Protein AF-A0A5J9U3X8-F1 (afdb_monomer)

Secondary structure (DSSP, 8-state):
-PPPEEEEE--SSHHHHHHHHHHHHHHHHHHHHHHHHHHTTT---EEEEEEEEEEEETTEEEEEEEEE-GGG--TTS-EEEEEEEPPPSS-EEEEEEEPP--GGGGGTS--TTPPPEEEEEETTT--EEEEEETTEEEE-TT---BTTB-HHHHHHHEEE-SS-SSSSTTTT---GGG-EESHHHHHHHHHHHHTGGGS-HHHHHHHHHHHIIIIIIHHH-HHHHHHHHHHHHHT--EE--SSSS--GGG---TTS-TT-S-TTS--HHHHHHHHHTT-----HHHHHHHHHHHHHHHHHHHTTTS--

Organism: NCBI:txid38414

Sequence (308 aa):
MEVPHILFQLSLKERNMARNYRRMGANVFHVVRFQSATENNGVPLVLNKVAVQLTEVADDPRYEMFMVPKAQIDYNTKHYRFVIPILPRAGFFVVLRRPPSSSRWGSRWGNRGRPDVKLLYNLSNLYTEGFFHRGRLCLYNDVDLTGILSAEEEAQWVTRLPFSSTYGHKGMEVQFSSLLLGPEGFLDTYSVLSQYTRYTMAQVKVALARMAVSGSEAFRFPVLFSRIEKLCLKWEAEAVDPAEAVDPAEAVDPAADPASFSPYFTDWMDNCKILLKGEHKVSKEVYQKLLQHVALLKRGEREDDDVA

pLDDT: mean 72.57, std 22.91, range [33.25, 98.31]

Mean predicted aligned error: 12.06 Å

Nearest PDB structures (foldseek):
  5z3j-assembly1_A  TM=6.906E-01  e=1.761E-07  Abrus precatorius
  1abr-assembly1_A  TM=6.921E-01  e=7.722E-07  Abrus precatorius
  1nli-assembly1_A  TM=6.869E-01  e=2.408E-06  Trichosanthes kirilowii
  3n1d-assembly1_A  TM=7.086E-01  e=7.507E-06  Momordica balsamina
  3my6-assembly1_A  TM=6.924E-01  e=1.974E-05  Momordica balsamina

Radius of gyration: 20.23 Å; Cα contacts (8 Å, |Δi|>4): 481; chains: 1; bounding box: 54×46×54 Å

Foldseek 3Di:
DDAAEAEQEAAPALVVNLVSLVRSLVVLVVVQQCLCCVVVVNGFAWLPWQWFFWPCDPPDLWTFTARADPVRDDPVTDTDTDTHTQFHQWGKHKYWYHYHPDPVCPPPQHHPPFGTWIWIAIRNQRATQAIDEPQATEGEQPDDCVPPDDPVCCVVHYDYDQAHSALPDRHLVDQQQPQKAENVLSSQLRSCRSCVVVDDSNSPSSSSVNCCQQGRLCSLPVLSSVVSSVCSNVVHIGGQDQPLDDDVVPCPDPPPPSSDSYPLSPCSPVVVVCSVVVPSDDDPVNSSSVRSSVSVVVVVVVVVVVPD

Structure (mmCIF, N/CA/C/O backbone):
data_AF-A0A5J9U3X8-F1
#
_entry.id   AF-A0A5J9U3X8-F1
#
loop_
_atom_site.group_PDB
_atom_site.id
_atom_site.type_symbol
_atom_site.label_atom_id
_atom_site.label_alt_id
_atom_site.label_comp_id
_atom_site.label_asym_id
_atom_site.label_entity_id
_atom_site.label_seq_id
_atom_site.pdbx_PDB_ins_code
_atom_site.Cartn_x
_atom_site.Cartn_y
_atom_site.Cartn_z
_atom_site.occupancy
_atom_site.B_iso_or_equiv
_atom_site.auth_seq_id
_atom_site.auth_comp_id
_atom_site.auth_asym_id
_atom_site.auth_atom_id
_atom_site.pdbx_PDB_model_num
ATOM 1 N N . MET A 1 1 ? -21.975 2.247 3.645 1.00 60.16 1 MET A N 1
ATOM 2 C CA . MET A 1 1 ? -21.035 3.389 3.659 1.00 60.16 1 MET A CA 1
ATOM 3 C C . MET A 1 1 ? -20.110 3.215 2.464 1.00 60.16 1 MET A C 1
ATOM 5 O O . MET A 1 1 ? -19.717 2.085 2.209 1.00 60.16 1 MET A O 1
ATOM 9 N N . GLU A 1 2 ? -19.854 4.262 1.682 1.00 85.69 2 GLU A N 1
ATOM 10 C CA . GLU A 1 2 ? -18.979 4.171 0.504 1.00 85.69 2 GLU A CA 1
ATOM 11 C C . GLU A 1 2 ? -17.513 4.026 0.946 1.00 85.69 2 GLU A C 1
ATOM 13 O O . GLU A 1 2 ? -17.072 4.735 1.850 1.00 85.69 2 GLU A O 1
ATOM 18 N N . VAL A 1 3 ? -16.768 3.090 0.347 1.00 92.31 3 VAL A N 1
ATOM 19 C CA . VAL A 1 3 ? -15.348 2.870 0.666 1.00 92.31 3 VAL A CA 1
ATOM 20 C C . VAL A 1 3 ? -14.516 3.994 0.030 1.00 92.31 3 VAL A C 1
ATOM 22 O O . VAL A 1 3 ? -14.555 4.141 -1.192 1.00 92.31 3 VAL A O 1
ATOM 25 N N . PRO A 1 4 ? -13.737 4.780 0.798 1.00 96.62 4 PRO A N 1
ATOM 26 C CA . PRO A 1 4 ? -12.964 5.890 0.247 1.00 96.62 4 PRO A CA 1
ATOM 27 C C . PRO A 1 4 ? -11.939 5.436 -0.795 1.00 96.62 4 PRO A C 1
ATOM 29 O O . PRO A 1 4 ? -11.196 4.476 -0.580 1.00 96.62 4 PRO A O 1
ATOM 32 N N . HIS A 1 5 ? -11.852 6.165 -1.908 1.00 97.31 5 HIS A N 1
ATOM 33 C CA . HIS A 1 5 ? -10.895 5.909 -2.984 1.00 97.31 5 HIS A CA 1
ATOM 34 C C . HIS A 1 5 ? -9.827 7.008 -3.053 1.00 97.31 5 HIS A C 1
ATOM 36 O O . HIS A 1 5 ? -10.135 8.193 -3.167 1.00 97.31 5 HIS A O 1
ATOM 42 N N . ILE A 1 6 ? -8.555 6.613 -3.043 1.00 98.25 6 ILE A N 1
ATOM 43 C CA . ILE A 1 6 ? -7.397 7.508 -3.015 1.00 98.25 6 ILE A CA 1
ATOM 44 C C . ILE A 1 6 ? -6.574 7.304 -4.280 1.00 98.25 6 ILE A C 1
ATOM 46 O O . ILE A 1 6 ? -6.059 6.220 -4.534 1.00 98.25 6 ILE A O 1
ATOM 50 N N . LEU A 1 7 ? -6.416 8.354 -5.084 1.00 97.50 7 LEU A N 1
ATOM 51 C CA . LEU A 1 7 ? -5.646 8.273 -6.321 1.00 97.50 7 LEU A CA 1
ATOM 52 C C . LEU A 1 7 ? -4.136 8.331 -6.057 1.00 97.50 7 LEU A C 1
ATOM 54 O O . LEU A 1 7 ? -3.634 9.305 -5.494 1.00 97.50 7 LEU A O 1
ATOM 58 N N . PHE A 1 8 ? -3.411 7.356 -6.600 1.00 97.62 8 PHE A N 1
ATOM 59 C CA . PHE A 1 8 ? -1.977 7.428 -6.834 1.00 97.62 8 PHE A CA 1
ATOM 60 C C . PHE A 1 8 ? -1.685 7.372 -8.339 1.00 97.62 8 PHE A C 1
ATOM 62 O O . PHE A 1 8 ? -1.635 6.312 -8.966 1.00 97.62 8 PHE A O 1
ATOM 69 N N . GLN A 1 9 ? -1.513 8.552 -8.937 1.00 95.94 9 GLN A N 1
ATOM 70 C CA . GLN A 1 9 ? -1.177 8.691 -10.350 1.00 95.94 9 GLN A CA 1
ATOM 71 C C . GLN A 1 9 ? 0.320 8.443 -10.565 1.00 95.94 9 GLN A C 1
ATOM 73 O O . GLN A 1 9 ? 1.151 9.265 -10.177 1.00 95.94 9 GLN A O 1
ATOM 78 N N . LEU A 1 10 ? 0.673 7.357 -11.247 1.00 94.81 10 LEU A N 1
ATOM 79 C CA . LEU A 1 10 ? 2.056 7.103 -11.641 1.00 94.81 10 LEU A CA 1
ATOM 80 C C . LEU A 1 10 ? 2.491 8.101 -12.721 1.00 94.81 10 LEU A C 1
ATOM 82 O O . LEU A 1 10 ? 1.686 8.560 -13.538 1.00 94.81 10 LEU A O 1
ATOM 86 N N . SER A 1 11 ? 3.771 8.462 -12.726 1.00 92.75 11 SER A N 1
ATOM 87 C CA . SER A 1 11 ? 4.332 9.465 -13.632 1.00 92.75 11 SER A CA 1
ATOM 88 C C . SER A 1 11 ? 5.739 9.075 -14.052 1.00 92.75 11 SER A C 1
ATOM 90 O O . SER A 1 11 ? 6.510 8.656 -13.209 1.00 92.75 11 SER A O 1
ATOM 92 N N . LEU A 1 12 ? 6.085 9.298 -15.324 1.00 91.25 12 LEU A N 1
ATOM 93 C CA . LEU A 1 12 ? 7.459 9.176 -15.842 1.00 91.25 12 LEU A CA 1
ATOM 94 C C . LEU A 1 12 ? 8.306 10.445 -15.633 1.00 91.25 12 LEU A C 1
ATOM 96 O O . LEU A 1 12 ? 9.415 10.546 -16.135 1.00 91.25 12 LEU A O 1
ATOM 100 N N . LYS A 1 13 ? 7.736 11.459 -14.977 1.00 92.25 13 LYS A N 1
ATOM 101 C CA . LYS A 1 13 ? 8.429 12.683 -14.563 1.00 92.25 13 LYS A CA 1
ATOM 102 C C . LYS A 1 13 ? 8.613 12.650 -13.050 1.00 92.25 13 LYS A C 1
ATOM 104 O O . LYS A 1 13 ? 7.609 12.535 -12.341 1.00 92.25 13 LYS A O 1
ATOM 109 N N . GLU A 1 14 ? 9.843 12.836 -12.598 1.00 91.88 14 GLU A N 1
ATOM 110 C CA . GLU A 1 14 ? 10.322 12.703 -11.210 1.00 91.88 14 GLU A CA 1
ATOM 111 C C . GLU A 1 14 ? 9.520 13.571 -10.237 1.00 91.88 14 GLU A C 1
ATOM 113 O O . GLU A 1 14 ? 8.760 13.064 -9.410 1.00 91.88 14 GLU A O 1
ATOM 118 N N . ARG A 1 15 ? 9.522 14.896 -10.453 1.00 92.31 15 ARG A N 1
ATOM 119 C CA . ARG A 1 15 ? 8.748 15.855 -9.639 1.00 92.31 15 ARG A CA 1
ATOM 120 C C . ARG A 1 15 ? 7.263 15.506 -9.543 1.00 92.31 15 ARG A C 1
ATOM 122 O O . ARG A 1 15 ? 6.630 15.733 -8.514 1.00 92.31 15 ARG A O 1
ATOM 129 N N . ASN A 1 16 ? 6.684 14.958 -10.612 1.00 95.50 16 ASN A N 1
ATOM 130 C CA . ASN A 1 16 ? 5.285 14.543 -10.606 1.00 95.50 16 ASN A CA 1
ATOM 131 C C . ASN A 1 16 ? 5.085 13.233 -9.834 1.00 95.50 16 ASN A C 1
ATOM 133 O O . ASN A 1 16 ? 4.084 13.130 -9.134 1.00 95.50 16 ASN A O 1
ATOM 137 N N . MET A 1 17 ? 5.998 12.261 -9.944 1.00 95.69 17 MET A N 1
ATOM 138 C CA . MET A 1 17 ? 5.927 11.005 -9.192 1.00 95.69 17 MET A CA 1
ATOM 139 C C . MET A 1 17 ? 5.976 11.281 -7.691 1.00 95.69 17 MET A C 1
ATOM 141 O O . MET A 1 17 ? 5.048 10.907 -6.976 1.00 95.69 17 MET A O 1
ATOM 145 N N . ALA A 1 18 ? 6.979 12.037 -7.239 1.00 94.25 18 ALA A N 1
ATOM 146 C CA . ALA A 1 18 ? 7.117 12.420 -5.839 1.00 94.25 18 ALA A CA 1
ATOM 147 C C . ALA A 1 18 ? 5.902 13.202 -5.327 1.00 94.25 18 ALA A C 1
ATOM 149 O O . ALA A 1 18 ? 5.322 12.867 -4.296 1.00 94.25 18 ALA A O 1
ATOM 150 N N . ARG A 1 19 ? 5.436 14.205 -6.087 1.00 96.56 19 ARG A N 1
ATOM 151 C CA . ARG A 1 19 ? 4.232 14.971 -5.729 1.00 96.56 19 ARG A CA 1
ATOM 152 C C . ARG A 1 19 ? 2.995 14.079 -5.615 1.00 96.56 19 ARG A C 1
ATOM 154 O O . ARG A 1 19 ? 2.177 14.294 -4.723 1.00 96.56 19 ARG A O 1
ATOM 161 N N . ASN A 1 20 ? 2.823 13.121 -6.521 1.00 97.31 20 ASN A N 1
ATOM 162 C CA . ASN A 1 20 ? 1.674 12.220 -6.511 1.00 97.31 20 ASN A CA 1
ATOM 163 C C . ASN A 1 20 ? 1.753 11.222 -5.347 1.00 97.31 20 ASN A C 1
ATOM 165 O O . ASN A 1 20 ? 0.727 10.964 -4.722 1.00 97.31 20 ASN A O 1
ATOM 169 N N . TYR A 1 21 ? 2.949 10.733 -5.011 1.00 97.25 21 TYR A N 1
ATOM 170 C CA . TYR A 1 21 ? 3.181 9.886 -3.841 1.00 97.25 21 TYR A CA 1
ATOM 171 C C . TYR A 1 21 ? 2.886 10.642 -2.535 1.00 97.25 21 TYR A C 1
ATOM 173 O O . TYR A 1 21 ? 2.073 10.191 -1.730 1.00 97.25 21 TYR A O 1
ATOM 181 N N . ARG A 1 22 ? 3.410 11.868 -2.387 1.00 95.69 22 ARG A N 1
ATOM 182 C CA . ARG A 1 22 ? 3.115 12.757 -1.250 1.00 95.69 22 ARG A CA 1
ATOM 183 C C . ARG A 1 22 ? 1.616 13.028 -1.094 1.00 95.69 22 ARG A C 1
ATOM 185 O O . ARG A 1 22 ? 1.076 12.956 0.007 1.00 95.69 22 ARG A O 1
ATOM 192 N N . ARG A 1 23 ? 0.921 13.316 -2.204 1.00 97.12 23 ARG A N 1
ATOM 193 C CA . ARG A 1 23 ? -0.540 13.528 -2.222 1.00 97.12 23 ARG A CA 1
ATOM 194 C C . ARG A 1 23 ? -1.314 12.279 -1.810 1.00 97.12 23 ARG A C 1
ATOM 196 O O . ARG A 1 23 ? -2.275 12.407 -1.059 1.00 97.12 23 ARG A O 1
ATOM 203 N N . MET A 1 24 ? -0.900 11.096 -2.270 1.00 97.56 24 MET A N 1
ATOM 204 C CA . MET A 1 24 ? -1.495 9.829 -1.842 1.00 97.56 24 MET A CA 1
ATOM 205 C C . MET A 1 24 ? -1.391 9.682 -0.319 1.00 97.56 24 MET A C 1
ATOM 207 O O . MET A 1 24 ? -2.416 9.488 0.326 1.00 97.56 24 MET A O 1
ATOM 211 N N . GLY A 1 25 ? -0.198 9.852 0.263 1.00 94.81 25 GLY A N 1
ATOM 212 C CA . GLY A 1 25 ? -0.013 9.777 1.718 1.00 94.81 25 GLY A CA 1
ATOM 213 C C . GLY A 1 25 ? -0.869 10.788 2.483 1.00 94.81 25 GLY A C 1
ATOM 214 O O . GLY A 1 25 ? -1.583 10.418 3.411 1.00 94.81 25 GLY A O 1
ATOM 215 N N . ALA A 1 26 ? -0.886 12.054 2.051 1.00 92.75 26 ALA A N 1
ATOM 216 C CA . ALA A 1 26 ? -1.719 13.088 2.669 1.00 92.75 26 ALA A CA 1
ATOM 217 C C . ALA A 1 26 ? -3.218 12.730 2.657 1.00 92.75 26 ALA A C 1
ATOM 219 O O . ALA A 1 26 ? -3.909 12.925 3.657 1.00 92.75 26 ALA A O 1
ATOM 220 N N . ASN A 1 27 ? -3.708 12.165 1.551 1.00 96.12 27 ASN A N 1
ATOM 221 C CA . ASN A 1 27 ? -5.094 11.720 1.427 1.00 96.12 27 ASN A CA 1
ATOM 222 C C . ASN A 1 27 ? -5.392 10.497 2.305 1.00 96.12 27 ASN A C 1
ATOM 224 O O . ASN A 1 27 ? -6.464 10.443 2.901 1.00 96.12 27 ASN A O 1
ATOM 228 N N . VAL A 1 28 ? -4.452 9.553 2.446 1.00 94.94 28 VAL A N 1
ATOM 229 C CA . VAL A 1 28 ? -4.586 8.427 3.391 1.00 94.94 28 VAL A CA 1
ATOM 230 C C . VAL A 1 28 ? -4.739 8.958 4.810 1.00 94.94 28 VAL A C 1
ATOM 232 O O . VAL A 1 28 ? -5.710 8.628 5.486 1.00 94.94 28 VAL A O 1
ATOM 235 N N . PHE A 1 29 ? -3.856 9.860 5.242 1.00 91.12 29 PHE A N 1
ATOM 236 C CA . PHE A 1 29 ? -3.958 10.461 6.572 1.00 91.12 29 PHE A CA 1
ATOM 237 C C . PHE A 1 29 ? -5.247 11.264 6.766 1.00 91.12 29 PHE A C 1
ATOM 239 O O . PHE A 1 29 ? -5.788 11.284 7.871 1.00 91.12 29 PHE A O 1
ATOM 246 N N . HIS A 1 30 ? -5.760 11.910 5.716 1.00 92.06 30 HIS A N 1
ATOM 247 C CA . HIS A 1 30 ? -7.051 12.590 5.769 1.00 92.06 30 HIS A CA 1
ATOM 248 C C . HIS A 1 30 ? -8.201 11.603 6.005 1.00 92.06 30 HIS A C 1
ATOM 250 O O . HIS A 1 30 ? -8.999 11.827 6.911 1.00 92.06 30 HIS A O 1
ATOM 256 N N . VAL A 1 31 ? -8.245 10.492 5.260 1.00 94.06 31 VAL A N 1
ATOM 257 C CA . VAL A 1 31 ? -9.257 9.435 5.433 1.00 94.06 31 VAL A CA 1
ATOM 258 C C . VAL A 1 31 ? -9.184 8.828 6.834 1.00 94.06 31 VAL A C 1
ATOM 260 O O . VAL A 1 31 ? -10.205 8.741 7.511 1.00 94.06 31 VAL A O 1
ATOM 263 N N . VAL A 1 32 ? -7.983 8.480 7.307 1.00 91.31 32 VAL A N 1
ATOM 264 C CA . VAL A 1 32 ? -7.773 7.925 8.654 1.00 91.31 32 VAL A CA 1
ATOM 265 C C . VAL A 1 32 ? -8.262 8.899 9.728 1.00 91.31 32 VAL A C 1
ATOM 267 O O . VAL A 1 32 ? -8.996 8.504 10.629 1.00 91.31 32 VAL A O 1
ATOM 270 N N . ARG A 1 33 ? -7.909 10.189 9.624 1.00 88.12 33 ARG A N 1
ATOM 271 C CA . ARG A 1 33 ? -8.364 11.219 10.573 1.00 88.12 33 ARG A CA 1
ATOM 272 C C . ARG A 1 33 ? -9.870 11.417 10.539 1.00 88.12 33 ARG A C 1
ATOM 274 O O . ARG A 1 33 ? -10.469 11.554 11.599 1.00 88.12 33 ARG A O 1
ATOM 281 N N . PHE A 1 34 ? -10.465 11.454 9.350 1.00 90.25 34 PHE A N 1
ATOM 282 C CA . PHE A 1 34 ? -11.905 11.620 9.197 1.00 90.25 34 PHE A CA 1
ATOM 283 C C . PHE A 1 34 ? -12.655 10.451 9.836 1.00 90.25 34 PHE A C 1
ATOM 285 O O . PHE A 1 34 ? -13.499 10.677 10.696 1.00 90.25 34 PHE A O 1
ATOM 292 N N . GLN A 1 35 ? -12.279 9.214 9.502 1.00 90.25 35 GLN A N 1
ATOM 293 C CA . GLN A 1 35 ? -12.923 8.028 10.060 1.00 90.25 35 GLN A CA 1
ATOM 294 C C . GLN A 1 35 ? -12.717 7.932 11.579 1.00 90.25 35 GLN A C 1
ATOM 296 O O . GLN A 1 35 ? -13.656 7.644 12.317 1.00 90.25 35 GLN A O 1
ATOM 301 N N . SER A 1 36 ? -11.513 8.251 12.060 1.00 83.62 36 SER A N 1
ATOM 302 C CA . SER A 1 36 ? -11.224 8.331 13.493 1.00 83.62 36 SER A CA 1
ATOM 303 C C . SER A 1 36 ? -12.104 9.381 14.179 1.00 83.62 36 SER A C 1
ATOM 305 O O . SER A 1 36 ? -12.666 9.114 15.236 1.00 83.62 36 SER A O 1
ATOM 307 N N . ALA A 1 37 ? -12.312 10.553 13.569 1.00 81.38 37 ALA A N 1
ATOM 308 C CA . ALA A 1 37 ? -13.219 11.566 14.104 1.00 81.38 37 ALA A CA 1
ATOM 309 C C . ALA A 1 37 ? -14.676 11.083 14.140 1.00 81.38 37 ALA A C 1
ATOM 311 O O . ALA A 1 37 ? -15.370 11.330 15.124 1.00 81.38 37 ALA A O 1
ATOM 312 N N . THR A 1 38 ? -15.137 10.371 13.108 1.00 86.25 38 THR A N 1
ATOM 313 C CA . THR A 1 38 ? -16.482 9.778 13.073 1.00 86.25 38 THR A CA 1
ATOM 314 C C . THR A 1 38 ? -16.706 8.807 14.231 1.00 86.25 38 THR A C 1
ATOM 316 O O . THR A 1 38 ? -17.756 8.854 14.864 1.00 86.25 38 THR A O 1
ATOM 319 N N . GLU A 1 39 ? -15.715 7.977 14.561 1.00 83.44 39 GLU A N 1
ATOM 320 C CA . GLU A 1 39 ? -15.789 7.048 15.699 1.00 83.44 39 GLU A CA 1
ATOM 321 C C . GLU A 1 39 ? -15.710 7.749 17.066 1.00 83.44 39 GLU A C 1
ATOM 323 O O . GLU A 1 39 ? -16.108 7.174 18.077 1.00 83.44 39 GLU A O 1
ATOM 328 N N . ASN A 1 40 ? -15.219 8.991 17.109 1.00 77.94 40 ASN A N 1
ATOM 329 C CA . ASN A 1 40 ? -14.903 9.721 18.336 1.00 77.94 40 ASN A CA 1
ATOM 330 C C . ASN A 1 40 ? -15.650 11.064 18.433 1.00 77.94 40 ASN A C 1
ATOM 332 O O . ASN A 1 40 ? -15.073 12.093 18.788 1.00 77.94 40 ASN A O 1
ATOM 336 N N . ASN A 1 41 ? -16.953 11.060 18.126 1.00 82.19 41 ASN A N 1
ATOM 337 C CA . ASN A 1 41 ? -17.862 12.207 18.292 1.00 82.19 41 ASN A CA 1
ATOM 338 C C . ASN A 1 41 ? -17.375 13.504 17.611 1.00 82.19 41 ASN A C 1
ATOM 340 O O . ASN A 1 41 ? -17.523 14.602 18.145 1.00 82.19 41 ASN A O 1
ATOM 344 N N . GLY A 1 42 ? -16.773 13.378 16.429 1.00 75.19 42 GLY A N 1
ATOM 345 C CA . GLY A 1 42 ? -16.272 14.500 15.636 1.00 75.19 42 GLY A CA 1
ATOM 346 C C . GLY A 1 42 ? -14.861 14.966 16.002 1.00 75.19 42 GLY A C 1
ATOM 347 O O . GLY A 1 42 ? -14.359 15.898 15.375 1.00 75.19 42 GLY A O 1
ATOM 348 N N . VAL A 1 43 ? -14.190 14.323 16.964 1.00 71.50 43 VAL A N 1
ATOM 349 C CA . VAL A 1 43 ? -12.820 14.669 17.362 1.00 71.50 43 VAL A CA 1
ATOM 350 C C . VAL A 1 43 ? -11.849 13.611 16.838 1.00 71.50 43 VAL A C 1
ATOM 352 O O . VAL A 1 43 ? -11.875 12.481 17.318 1.00 71.50 43 VAL A O 1
ATOM 355 N N . PRO A 1 44 ? -10.963 13.932 15.876 1.00 68.50 44 PRO A N 1
ATOM 356 C CA . PRO A 1 44 ? -9.961 12.976 15.430 1.00 68.50 44 PRO A CA 1
ATOM 357 C C . PRO A 1 44 ? -9.010 12.670 16.582 1.00 68.50 44 PRO A C 1
ATOM 359 O O . PRO A 1 44 ? -8.362 13.573 17.123 1.00 68.50 44 PRO A O 1
ATOM 362 N N . LEU A 1 45 ? -8.889 11.392 16.931 1.00 64.94 45 LEU A N 1
ATOM 363 C CA . LEU A 1 45 ? -7.888 10.979 17.892 1.00 64.94 45 LEU A CA 1
ATOM 364 C C . LEU A 1 45 ? -6.513 11.034 17.231 1.00 64.94 45 LEU A C 1
ATOM 366 O O . LEU A 1 45 ? -6.235 10.388 16.219 1.00 64.94 45 LEU A O 1
ATOM 370 N N . VAL A 1 46 ? -5.634 11.831 17.820 1.00 63.03 46 VAL A N 1
ATOM 371 C CA . VAL A 1 46 ? -4.236 11.941 17.422 1.00 63.03 46 VAL A CA 1
ATOM 372 C C . VAL A 1 46 ? -3.373 11.727 18.650 1.00 63.03 46 VAL A C 1
ATOM 374 O O . VAL A 1 46 ? -3.664 12.256 19.724 1.00 63.03 46 VAL A O 1
ATOM 377 N N . LEU A 1 47 ? -2.281 10.988 18.491 1.00 56.28 47 LEU A N 1
ATOM 378 C CA . LEU A 1 47 ? -1.215 11.010 19.480 1.00 56.28 47 LEU A CA 1
ATOM 379 C C . LEU A 1 47 ? -0.549 12.387 19.372 1.00 56.28 47 LEU A C 1
ATOM 381 O O . LEU A 1 47 ? 0.051 12.746 18.353 1.00 56.28 47 LEU A O 1
ATOM 385 N N . ASN A 1 48 ? -0.777 13.221 20.388 1.00 40.72 48 ASN A N 1
ATOM 386 C CA . ASN A 1 48 ? -0.371 14.620 20.373 1.00 40.72 48 ASN A CA 1
ATOM 387 C C . ASN A 1 48 ? 1.158 14.747 20.372 1.00 40.72 48 ASN A C 1
ATOM 389 O O . ASN A 1 48 ? 1.812 14.387 21.343 1.00 40.72 48 ASN A O 1
ATOM 393 N N . LYS A 1 49 ? 1.683 15.349 19.296 1.00 44.91 49 LYS A N 1
ATOM 394 C CA . LYS A 1 49 ? 3.000 16.001 19.176 1.00 44.91 49 LYS A CA 1
ATOM 395 C C . LYS A 1 49 ? 4.141 15.261 19.873 1.00 44.91 49 LYS A C 1
ATOM 397 O O . LYS A 1 49 ? 4.671 15.737 20.874 1.00 44.91 49 LYS A O 1
ATOM 402 N N . VAL A 1 50 ? 4.597 14.183 19.249 1.00 44.09 50 VAL A N 1
ATOM 403 C CA . VAL A 1 50 ? 5.991 13.786 19.419 1.00 44.09 50 VAL A CA 1
ATOM 404 C C . VAL A 1 50 ? 6.816 14.782 18.604 1.00 44.09 50 VAL A C 1
ATOM 406 O O . VAL A 1 50 ? 6.766 14.783 17.371 1.00 44.09 50 VAL A O 1
ATOM 409 N N . ALA A 1 51 ? 7.481 15.718 19.282 1.00 40.75 51 ALA A N 1
ATOM 410 C CA . ALA A 1 51 ? 8.570 16.447 18.655 1.00 40.75 51 ALA A CA 1
ATOM 411 C C . ALA A 1 51 ? 9.778 15.527 18.687 1.00 40.75 51 ALA A C 1
ATOM 413 O O . ALA A 1 51 ? 10.200 15.095 19.754 1.00 40.75 51 ALA A O 1
ATOM 414 N N . VAL A 1 52 ? 10.267 15.192 17.506 1.00 46.22 52 VAL A N 1
ATOM 415 C CA . VAL A 1 52 ? 11.514 14.477 17.333 1.00 46.22 52 VAL A CA 1
ATOM 416 C C . VAL A 1 52 ? 12.616 15.529 17.250 1.00 46.22 52 VAL A C 1
ATOM 418 O O . VAL A 1 52 ? 12.724 16.224 16.233 1.00 46.22 52 VAL A O 1
ATOM 421 N N . GLN A 1 53 ? 13.389 15.675 18.327 1.00 40.25 53 GLN A N 1
ATOM 422 C CA . GLN A 1 53 ? 14.626 16.457 18.308 1.00 40.25 53 GLN A CA 1
ATOM 423 C C . GLN A 1 53 ? 15.740 15.580 17.764 1.00 40.25 53 GLN A C 1
ATOM 425 O O . GLN A 1 53 ? 15.907 14.469 18.253 1.00 40.25 53 GLN A O 1
ATOM 430 N N . LEU A 1 54 ? 16.482 16.085 16.777 1.00 45.53 54 LEU A N 1
ATOM 431 C CA . LEU A 1 54 ? 17.678 15.430 16.255 1.00 45.53 54 LEU A CA 1
ATOM 432 C C . LEU A 1 54 ? 18.919 16.161 16.743 1.00 45.53 54 LEU A C 1
ATOM 434 O O . LEU A 1 54 ? 19.248 17.221 16.206 1.00 45.53 54 LEU A O 1
ATOM 438 N N . THR A 1 55 ? 19.608 15.595 17.724 1.00 42.06 55 THR A N 1
ATOM 439 C CA . THR A 1 55 ? 20.865 16.152 18.237 1.00 42.06 55 THR A CA 1
ATOM 440 C C . THR A 1 55 ? 22.033 15.483 17.521 1.00 42.06 55 THR A C 1
ATOM 442 O O . THR A 1 55 ? 22.096 14.259 17.480 1.00 42.06 55 THR A O 1
ATOM 445 N N . GLU A 1 56 ? 22.916 16.270 16.904 1.00 38.56 56 GLU A N 1
ATOM 446 C CA . GLU A 1 56 ? 24.190 15.765 16.372 1.00 38.56 56 GLU A CA 1
ATOM 447 C C . GLU A 1 56 ? 25.101 15.448 17.557 1.00 38.56 56 GLU A C 1
ATOM 449 O O . GLU A 1 56 ? 25.300 16.310 18.416 1.00 38.56 56 GLU A O 1
ATOM 454 N N . VAL A 1 57 ? 25.597 14.217 17.647 1.00 43.94 57 VAL A N 1
ATOM 455 C CA . VAL A 1 57 ? 26.564 13.857 18.685 1.00 43.94 57 VAL A CA 1
ATOM 456 C C . VAL A 1 57 ? 27.926 14.384 18.238 1.00 43.94 57 VAL A C 1
ATOM 458 O O . VAL A 1 57 ? 28.339 14.163 17.102 1.00 43.94 57 VAL A O 1
ATOM 461 N N . ALA A 1 58 ? 28.613 15.133 19.102 1.00 38.22 58 ALA A N 1
ATOM 462 C CA . ALA A 1 58 ? 29.960 15.602 18.791 1.00 38.22 58 ALA A CA 1
ATOM 463 C C . ALA A 1 58 ? 30.869 14.393 18.503 1.00 38.22 58 ALA A C 1
ATOM 465 O O . ALA A 1 58 ? 30.859 13.425 19.261 1.00 38.22 58 ALA A O 1
ATOM 466 N N . ASP A 1 59 ? 31.613 14.462 17.396 1.00 39.38 59 ASP A N 1
ATOM 467 C CA . ASP A 1 59 ? 32.566 13.441 16.935 1.00 39.38 59 ASP A CA 1
ATOM 468 C C . ASP A 1 59 ? 31.956 12.091 16.507 1.00 39.38 59 ASP A C 1
ATOM 470 O O . ASP A 1 59 ? 32.673 11.105 16.332 1.00 39.38 59 ASP A O 1
ATOM 474 N N . ASP A 1 60 ? 30.641 12.043 16.269 1.00 37.00 60 ASP A N 1
ATOM 475 C CA . ASP A 1 60 ? 29.936 10.828 15.870 1.00 37.00 60 ASP A CA 1
ATOM 476 C C . ASP A 1 60 ? 28.823 11.146 14.849 1.00 37.00 60 ASP A C 1
ATOM 478 O O . ASP A 1 60 ? 27.948 11.968 15.119 1.00 37.00 60 ASP A O 1
ATOM 482 N N . PRO A 1 61 ? 28.796 10.506 13.663 1.00 38.72 61 PRO A N 1
ATOM 483 C CA . PRO A 1 61 ? 27.781 10.770 12.642 1.00 38.72 61 PRO A CA 1
ATOM 484 C C . PRO A 1 61 ? 26.364 10.302 13.032 1.00 38.72 61 PRO A C 1
ATOM 486 O O . PRO A 1 61 ? 25.458 10.356 12.196 1.00 38.72 61 PRO A O 1
ATOM 489 N N . ARG A 1 62 ? 26.158 9.795 14.253 1.00 37.12 62 ARG A N 1
ATOM 490 C CA . ARG A 1 62 ? 24.854 9.410 14.801 1.00 37.12 62 ARG A CA 1
ATOM 491 C C . ARG A 1 62 ? 24.061 10.630 15.282 1.00 37.12 62 ARG A C 1
ATOM 493 O O . ARG A 1 62 ? 24.600 11.603 15.802 1.00 37.12 62 ARG A O 1
ATOM 500 N N . TYR A 1 63 ? 22.741 10.549 15.133 1.00 38.50 63 TYR A N 1
ATOM 501 C CA . TYR A 1 63 ? 21.811 11.560 15.629 1.00 38.50 63 TYR A CA 1
ATOM 502 C C . TYR A 1 63 ? 20.933 10.968 16.713 1.00 38.50 63 TYR A C 1
ATOM 504 O O . TYR A 1 63 ? 20.333 9.918 16.509 1.00 38.50 63 TYR A O 1
ATOM 512 N N . GLU A 1 64 ? 20.808 11.658 17.840 1.00 37.03 64 GLU A N 1
ATOM 513 C CA . GLU A 1 64 ? 19.908 11.244 18.912 1.00 37.03 64 GLU A CA 1
ATOM 514 C C . GLU A 1 64 ? 18.499 11.823 18.689 1.00 37.03 64 GLU A C 1
ATOM 516 O O . GLU A 1 64 ? 18.362 13.002 18.374 1.00 37.03 64 GLU A O 1
ATOM 521 N N . MET A 1 65 ? 17.464 10.987 18.814 1.00 37.75 65 MET A N 1
ATOM 522 C CA . MET A 1 65 ? 16.072 11.191 18.428 1.00 37.75 65 MET A CA 1
ATOM 523 C C . MET A 1 65 ? 15.208 11.177 19.682 1.00 37.75 65 MET A C 1
ATOM 525 O O . MET A 1 65 ? 14.638 10.155 20.059 1.00 37.75 65 MET A O 1
ATOM 529 N N . PHE A 1 66 ? 15.087 12.321 20.336 1.00 41.06 66 PHE A N 1
ATOM 530 C CA . PHE A 1 66 ? 14.319 12.405 21.570 1.00 41.06 66 PHE A CA 1
ATOM 531 C C . PHE A 1 66 ? 12.843 12.629 21.262 1.00 41.06 66 PHE A C 1
ATOM 533 O O . PHE A 1 66 ? 12.501 13.528 20.494 1.00 41.06 66 PHE A O 1
ATOM 540 N N . MET A 1 67 ? 11.960 11.845 21.892 1.00 44.41 67 MET A N 1
ATOM 541 C CA . MET A 1 67 ? 10.557 12.236 22.024 1.00 44.41 67 MET A CA 1
ATOM 542 C C . MET A 1 67 ? 10.489 13.371 23.039 1.00 44.41 67 MET A C 1
ATOM 544 O O . MET A 1 67 ? 10.499 13.133 24.245 1.00 44.41 67 MET A O 1
ATOM 548 N N . VAL A 1 68 ? 10.446 14.606 22.554 1.00 44.78 68 VAL A N 1
ATOM 549 C CA . VAL A 1 68 ? 10.431 15.784 23.415 1.00 44.78 68 VAL A CA 1
ATOM 550 C C . VAL A 1 68 ? 8.978 16.148 23.733 1.00 44.78 68 VAL A C 1
ATOM 552 O O . VAL A 1 68 ? 8.203 16.444 22.813 1.00 44.78 68 VAL A O 1
ATOM 555 N N . PRO A 1 69 ? 8.564 16.141 25.017 1.00 46.69 69 PRO A N 1
ATOM 556 C CA . PRO A 1 69 ? 7.284 16.699 25.423 1.00 46.69 69 PRO A CA 1
ATOM 557 C C . PRO A 1 69 ? 7.152 18.125 24.892 1.00 46.69 69 PRO A C 1
ATOM 559 O O . PRO A 1 69 ? 8.116 18.884 24.899 1.00 46.69 69 PRO A O 1
ATOM 562 N N . LYS A 1 70 ? 5.945 18.545 24.500 1.00 46.97 70 LYS A N 1
ATOM 563 C CA . LYS A 1 70 ? 5.705 19.901 23.966 1.00 46.97 70 LYS A CA 1
ATOM 564 C C . LYS A 1 70 ? 6.305 21.023 24.838 1.00 46.97 70 LYS A C 1
ATOM 566 O O . LYS A 1 70 ? 6.694 22.055 24.302 1.00 46.97 70 LYS A O 1
ATOM 571 N N . ALA A 1 71 ? 6.364 20.816 26.156 1.00 48.44 71 ALA A N 1
ATOM 572 C CA . ALA A 1 71 ? 6.912 21.755 27.135 1.00 48.44 71 ALA A CA 1
ATOM 573 C C . ALA A 1 71 ? 8.450 21.885 27.116 1.00 48.44 71 ALA A C 1
ATOM 575 O O . ALA A 1 71 ? 8.970 22.845 27.670 1.00 48.44 71 ALA A O 1
ATOM 576 N N . GLN A 1 72 ? 9.164 20.944 26.497 1.00 46.56 72 GLN A N 1
ATOM 577 C CA . GLN A 1 72 ? 10.630 20.870 26.463 1.00 46.56 72 GLN A CA 1
ATOM 578 C C . GLN A 1 72 ? 11.206 21.118 25.059 1.00 46.56 72 GLN A C 1
ATOM 580 O O . GLN A 1 72 ? 12.408 20.985 24.857 1.00 46.56 72 GLN A O 1
ATOM 585 N N . ILE A 1 73 ? 10.363 21.462 24.077 1.00 53.72 73 ILE A N 1
ATOM 586 C CA . ILE A 1 73 ? 10.811 21.762 22.712 1.00 53.72 73 ILE A CA 1
ATOM 587 C C . ILE A 1 73 ? 11.635 23.052 22.738 1.00 53.72 73 ILE A C 1
ATOM 589 O O . ILE A 1 73 ? 11.078 24.138 22.904 1.00 53.72 73 ILE A O 1
ATOM 593 N N . ASP A 1 74 ? 12.940 22.931 22.519 1.00 54.72 74 ASP A N 1
ATOM 594 C CA . ASP A 1 74 ? 13.808 24.066 22.220 1.00 54.72 74 ASP A CA 1
ATOM 595 C C . ASP A 1 74 ? 13.543 24.563 20.789 1.00 54.72 74 ASP A C 1
ATOM 597 O O . ASP A 1 74 ? 13.823 23.879 19.812 1.00 54.72 74 ASP A O 1
ATOM 601 N N . TYR A 1 75 ? 12.998 25.765 20.627 1.00 54.44 75 TYR A N 1
ATOM 602 C CA . TYR A 1 75 ? 12.631 26.291 19.307 1.00 54.44 75 TYR A CA 1
ATOM 603 C C . TYR A 1 75 ? 13.828 26.650 18.412 1.00 54.44 75 TYR A C 1
ATOM 605 O O . TYR A 1 75 ? 13.619 26.927 17.231 1.00 54.44 75 TYR A O 1
ATOM 613 N N . ASN A 1 76 ? 15.055 26.617 18.938 1.00 48.78 76 ASN A N 1
ATOM 614 C CA . ASN A 1 76 ? 16.272 26.892 18.176 1.00 48.78 76 ASN A CA 1
ATOM 615 C C . ASN A 1 76 ? 16.857 25.643 17.494 1.00 48.78 76 ASN A C 1
ATOM 617 O O . ASN A 1 76 ? 17.753 25.760 16.658 1.00 48.78 76 ASN A O 1
ATOM 621 N N . THR A 1 77 ? 16.341 24.450 17.798 1.00 49.53 77 THR A N 1
ATOM 622 C CA . THR A 1 77 ? 16.739 23.185 17.164 1.00 49.53 77 THR A CA 1
ATOM 623 C C . THR A 1 77 ? 15.731 22.753 16.088 1.00 49.53 77 THR A C 1
ATOM 625 O O . THR A 1 77 ? 14.533 23.027 16.173 1.00 49.53 77 THR A O 1
ATOM 628 N N . LYS A 1 78 ? 16.193 22.086 15.015 1.00 45.62 78 LYS A N 1
ATOM 629 C CA . LYS A 1 78 ? 15.292 21.532 13.983 1.00 45.62 78 LYS A CA 1
ATOM 630 C C . LYS A 1 78 ? 14.519 20.347 14.574 1.00 45.62 78 LYS A C 1
ATOM 632 O O . LYS A 1 78 ? 15.080 19.267 14.747 1.00 45.62 78 LYS A O 1
ATOM 637 N N . HIS A 1 79 ? 13.228 20.541 14.838 1.00 44.97 79 HIS A N 1
ATOM 638 C CA . HIS A 1 79 ? 12.317 19.480 15.284 1.00 44.97 79 HIS A CA 1
ATOM 639 C C . HIS A 1 79 ? 11.452 18.976 14.141 1.00 44.97 79 HIS A C 1
ATOM 641 O O . HIS A 1 79 ? 10.812 19.765 13.442 1.00 44.97 79 HIS A O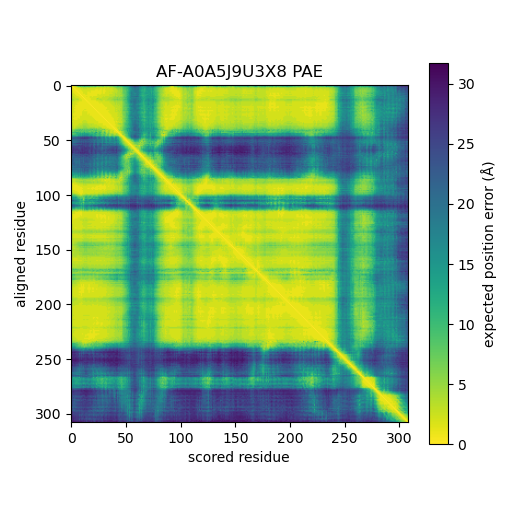 1
ATOM 647 N N . TYR A 1 80 ? 11.329 17.658 14.027 1.00 47.56 80 TYR A N 1
ATOM 648 C CA . TYR A 1 80 ? 10.314 17.046 13.179 1.00 47.56 80 TYR A CA 1
ATOM 649 C C . TYR A 1 80 ? 9.067 16.790 14.019 1.00 47.56 80 TYR A C 1
ATOM 651 O O . TYR A 1 80 ? 9.098 16.080 15.022 1.00 47.56 80 TYR A O 1
ATOM 659 N N . ARG A 1 81 ? 7.949 17.413 13.640 1.00 49.56 81 ARG A N 1
ATOM 660 C CA . ARG A 1 81 ? 6.659 17.187 14.300 1.00 49.56 81 ARG A CA 1
ATOM 661 C C . ARG A 1 81 ? 5.878 16.154 13.515 1.00 49.56 81 ARG A C 1
ATOM 663 O O . ARG A 1 81 ? 5.330 16.467 12.460 1.00 49.56 81 ARG A O 1
ATOM 670 N N . PHE A 1 82 ? 5.773 14.956 14.072 1.00 51.44 82 PHE A N 1
ATOM 671 C CA . PHE A 1 82 ? 4.886 13.934 13.540 1.00 51.44 82 PHE A CA 1
ATOM 672 C C . PHE A 1 82 ? 3.577 13.946 14.327 1.00 51.44 82 PHE A C 1
ATOM 674 O O . PHE A 1 82 ? 3.558 13.990 15.557 1.00 51.44 82 PHE A O 1
ATOM 681 N N . VAL A 1 83 ? 2.462 13.951 13.600 1.00 55.47 83 VAL A N 1
ATOM 682 C CA . VAL A 1 83 ? 1.132 13.753 14.178 1.00 55.47 83 VAL A CA 1
ATOM 683 C C . VAL A 1 83 ? 0.680 12.377 13.733 1.00 55.47 83 VAL A C 1
ATOM 685 O O . VAL A 1 83 ? 0.274 12.218 12.583 1.00 55.47 83 VAL A O 1
ATOM 688 N N . ILE A 1 84 ? 0.777 11.403 14.635 1.00 64.00 84 ILE A N 1
ATOM 689 C CA . ILE A 1 84 ? 0.369 10.024 14.370 1.00 64.00 84 ILE A CA 1
ATOM 690 C C . ILE A 1 84 ? -1.134 9.931 14.668 1.00 64.00 84 ILE A C 1
ATOM 692 O O . ILE A 1 84 ? -1.530 10.105 15.826 1.00 64.00 84 ILE A O 1
ATOM 696 N N . PRO A 1 85 ? -2.000 9.744 13.658 1.00 66.06 85 PRO A N 1
ATOM 697 C CA . PRO A 1 85 ? -3.418 9.536 13.915 1.00 66.06 85 PRO A CA 1
ATOM 698 C C . PRO A 1 85 ? -3.632 8.181 14.594 1.00 66.06 85 PRO A C 1
ATOM 700 O O . PRO A 1 85 ? -2.983 7.199 14.238 1.00 66.06 85 PRO A O 1
ATOM 703 N N . ILE A 1 86 ? -4.559 8.124 15.551 1.00 73.00 86 ILE A N 1
ATOM 704 C CA . ILE A 1 86 ? -5.040 6.843 16.067 1.00 73.00 86 ILE A CA 1
ATOM 705 C C . ILE A 1 86 ? -5.925 6.226 14.986 1.00 73.00 86 ILE A C 1
ATOM 707 O O . ILE A 1 86 ? -6.845 6.878 14.479 1.00 73.00 86 ILE A O 1
ATOM 711 N N . LEU A 1 87 ? -5.598 4.990 14.617 1.00 83.94 87 LEU A N 1
ATOM 712 C CA . LEU A 1 87 ? -6.286 4.257 13.565 1.00 83.94 87 LEU A CA 1
ATOM 713 C C . LEU A 1 87 ? -7.743 3.957 13.973 1.00 83.94 87 LEU A C 1
ATOM 715 O O . LEU A 1 87 ? -7.986 3.652 15.144 1.00 83.94 87 LEU A O 1
ATOM 719 N N . PRO A 1 88 ? -8.707 4.054 13.039 1.00 86.12 88 PRO A N 1
ATOM 720 C CA . PRO A 1 88 ? -10.085 3.618 13.257 1.00 86.12 88 PRO A CA 1
ATOM 721 C C . PRO A 1 88 ? -10.172 2.150 13.683 1.00 86.12 88 PRO A C 1
ATOM 723 O O . PRO A 1 88 ? -9.293 1.357 13.361 1.00 86.12 88 PRO A O 1
ATOM 726 N N . ARG A 1 89 ? -11.251 1.745 14.354 1.00 86.12 89 ARG A N 1
ATOM 727 C CA . ARG A 1 89 ? -11.423 0.349 14.798 1.00 86.12 89 ARG A CA 1
ATOM 728 C C . ARG A 1 89 ? -11.672 -0.617 13.647 1.00 86.12 89 ARG A C 1
ATOM 730 O O . ARG A 1 89 ? -11.296 -1.780 13.746 1.00 86.12 89 ARG A O 1
ATOM 737 N N . ALA A 1 90 ? -12.334 -0.157 12.590 1.00 89.31 90 ALA A N 1
ATOM 738 C CA . ALA A 1 90 ? -12.702 -0.990 11.455 1.00 89.31 90 ALA A CA 1
ATOM 739 C C . ALA A 1 90 ? -12.844 -0.169 10.168 1.00 89.31 90 ALA A C 1
ATOM 741 O O . ALA A 1 90 ? -12.863 1.062 10.173 1.00 89.31 90 ALA A O 1
ATOM 742 N N . GLY A 1 91 ? -12.991 -0.883 9.055 1.00 93.06 91 GLY A N 1
ATOM 743 C CA . GLY A 1 91 ? -13.257 -0.311 7.743 1.00 93.06 91 GLY A CA 1
ATOM 744 C C . GLY A 1 91 ? -12.068 -0.407 6.800 1.00 93.06 91 GLY A C 1
ATOM 745 O O . GLY A 1 91 ? -10.991 -0.889 7.149 1.00 93.06 91 GLY A O 1
ATOM 746 N N . PHE A 1 92 ? -12.285 0.059 5.576 1.00 95.50 92 PHE A N 1
ATOM 747 C CA . PHE A 1 92 ? -11.323 -0.064 4.491 1.00 95.50 92 PHE A CA 1
ATOM 748 C C . PHE A 1 92 ? -11.213 1.235 3.707 1.00 95.50 92 PHE A C 1
ATOM 750 O O . PHE A 1 92 ? -12.114 2.072 3.724 1.00 95.50 92 PHE A O 1
ATOM 757 N N . PHE A 1 93 ? -10.124 1.362 2.963 1.00 97.44 93 PHE A N 1
ATOM 758 C CA . PHE A 1 93 ? -9.981 2.329 1.884 1.00 97.44 93 PHE A CA 1
ATOM 759 C C . PHE A 1 93 ? -9.277 1.671 0.700 1.00 97.44 93 PHE A C 1
ATOM 761 O O . PHE A 1 93 ? -8.626 0.634 0.832 1.00 97.44 93 PHE A O 1
ATOM 768 N N . VAL A 1 94 ? -9.407 2.276 -0.476 1.00 97.88 94 VAL A N 1
ATOM 769 C CA . VAL A 1 94 ? -8.796 1.770 -1.703 1.00 97.88 94 VAL A CA 1
ATOM 770 C C . VAL A 1 94 ? -7.796 2.776 -2.239 1.00 97.88 94 VAL A C 1
ATOM 772 O O . VAL A 1 94 ? -8.138 3.934 -2.466 1.00 97.88 94 VAL A O 1
ATOM 775 N N . VAL A 1 95 ? -6.579 2.327 -2.534 1.00 98.31 95 VAL A N 1
ATOM 776 C CA . VAL A 1 95 ? -5.622 3.113 -3.320 1.00 98.31 95 VAL A CA 1
ATOM 777 C C . VAL A 1 95 ? -5.736 2.715 -4.789 1.00 98.31 95 VAL A C 1
ATOM 779 O O . VAL A 1 95 ? -5.519 1.562 -5.159 1.00 98.31 95 VAL A O 1
ATOM 782 N N . LEU A 1 96 ? -6.073 3.681 -5.639 1.00 97.25 96 LEU A N 1
ATOM 783 C CA . LEU A 1 96 ? -6.152 3.542 -7.088 1.00 97.25 96 LEU A CA 1
ATOM 784 C C . LEU A 1 96 ? -4.795 3.885 -7.703 1.00 97.25 96 LEU A C 1
ATOM 786 O O . LEU A 1 96 ? -4.441 5.057 -7.836 1.00 97.25 96 LEU A O 1
ATOM 790 N N . ARG A 1 97 ? -4.035 2.871 -8.110 1.00 95.06 97 ARG A N 1
ATOM 791 C CA . ARG A 1 97 ? -2.808 3.055 -8.886 1.00 95.06 97 ARG A CA 1
ATOM 792 C C . ARG A 1 97 ? -3.137 3.205 -10.361 1.00 95.06 97 ARG A C 1
ATOM 794 O O . ARG A 1 97 ? -3.475 2.227 -11.029 1.00 95.06 97 ARG A O 1
ATOM 801 N N . ARG A 1 98 ? -3.000 4.428 -10.866 1.00 93.50 98 ARG A N 1
ATOM 802 C CA . ARG A 1 98 ? -3.268 4.774 -12.264 1.00 93.50 98 ARG A CA 1
ATOM 803 C C . ARG A 1 98 ? -1.970 4.804 -13.070 1.00 93.50 98 ARG A C 1
ATOM 805 O O . ARG A 1 98 ? -1.021 5.452 -12.617 1.00 93.50 98 ARG A O 1
ATOM 812 N N . PRO A 1 99 ? -1.896 4.155 -14.248 1.00 91.81 99 PRO A N 1
ATOM 813 C CA . PRO A 1 99 ? -0.683 4.169 -15.061 1.00 91.81 99 PRO A CA 1
ATOM 814 C C . PRO A 1 99 ? -0.356 5.586 -15.550 1.00 91.81 99 PRO A C 1
ATOM 816 O O . PRO A 1 99 ? -1.254 6.432 -15.635 1.00 91.81 99 PRO A O 1
ATOM 819 N N . PRO A 1 100 ? 0.903 5.862 -15.934 1.00 89.69 100 PRO A N 1
ATOM 820 C CA . PRO A 1 100 ? 1.249 7.118 -16.584 1.00 89.69 100 PRO A CA 1
ATOM 821 C C . PRO A 1 100 ? 0.416 7.346 -17.852 1.00 89.69 100 PRO A C 1
ATOM 823 O O . PRO A 1 100 ? 0.240 6.443 -18.665 1.00 89.69 100 PRO A O 1
ATOM 826 N N . SER A 1 101 ? -0.030 8.583 -18.076 1.00 81.81 101 SER A N 1
ATOM 827 C CA . SER A 1 101 ? -0.773 8.973 -19.288 1.00 81.81 101 SER A CA 1
ATOM 828 C C . SER A 1 101 ? 0.097 9.068 -20.553 1.00 81.81 101 SER A C 1
ATOM 830 O O . SER A 1 101 ? -0.412 9.309 -21.646 1.00 81.81 101 SER A O 1
ATOM 832 N N . SER A 1 102 ? 1.416 8.907 -20.419 1.00 74.06 102 SER A N 1
ATOM 833 C CA . SER A 1 102 ? 2.382 9.106 -21.501 1.00 74.06 102 SER A CA 1
ATOM 834 C C . SER A 1 102 ? 2.373 7.971 -22.524 1.00 74.06 102 SER A C 1
ATOM 836 O O . SER A 1 102 ? 2.343 6.790 -22.184 1.00 74.06 102 SER A O 1
ATOM 838 N N . SER A 1 103 ? 2.542 8.338 -23.794 1.00 60.31 103 SER A N 1
ATOM 839 C CA . SER A 1 103 ? 2.752 7.420 -24.913 1.00 60.31 103 SER A CA 1
ATOM 840 C C . SER A 1 103 ? 3.965 6.503 -24.757 1.00 60.31 103 SER A C 1
ATOM 842 O O . SER A 1 103 ? 3.923 5.375 -25.247 1.00 60.31 103 SER A O 1
ATOM 844 N N . ARG A 1 104 ? 5.010 6.970 -24.058 1.00 65.62 104 ARG A N 1
ATOM 845 C CA . ARG A 1 104 ? 6.272 6.244 -23.821 1.00 65.62 104 ARG A CA 1
ATOM 846 C C . ARG A 1 104 ? 6.131 5.060 -22.858 1.00 65.62 104 ARG A C 1
ATOM 848 O O . ARG A 1 104 ? 7.033 4.240 -22.775 1.00 65.62 104 ARG A O 1
ATOM 855 N N . TRP A 1 105 ? 5.006 4.960 -22.150 1.00 67.56 105 TRP A N 1
ATOM 856 C CA . TRP A 1 105 ? 4.707 3.850 -21.240 1.00 67.56 105 TRP A CA 1
ATOM 857 C C . TRP A 1 105 ? 4.568 2.499 -21.962 1.00 67.56 105 TRP A C 1
ATOM 859 O O . TRP A 1 105 ? 4.978 1.464 -21.439 1.00 67.56 105 TRP A O 1
ATOM 869 N N . GLY A 1 106 ? 4.034 2.537 -23.190 1.00 60.88 106 GLY A N 1
ATOM 870 C CA . GLY A 1 106 ? 3.596 1.364 -23.948 1.00 60.88 106 GLY A CA 1
ATOM 871 C C . GLY A 1 106 ? 4.653 0.287 -24.196 1.00 60.88 106 GLY A 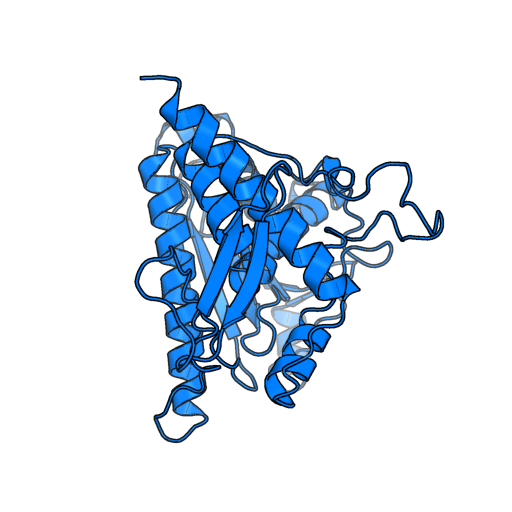C 1
ATOM 872 O O . GLY A 1 106 ? 4.292 -0.880 -24.303 1.00 60.88 106 GLY A O 1
ATOM 873 N N . SER A 1 107 ? 5.935 0.655 -24.293 1.00 63.06 107 SER A N 1
ATOM 874 C CA . SER A 1 107 ? 6.994 -0.248 -24.763 1.00 63.06 107 SER A CA 1
ATOM 875 C C . SER A 1 107 ? 7.662 -1.082 -23.666 1.00 63.06 107 SER A C 1
ATOM 877 O O . SER A 1 107 ? 7.991 -2.233 -23.927 1.00 63.06 107 SER A O 1
ATOM 879 N N . ARG A 1 108 ? 7.856 -0.542 -22.451 1.00 66.81 108 ARG A N 1
ATOM 880 C CA . ARG A 1 108 ? 8.542 -1.251 -21.342 1.00 66.81 108 ARG A CA 1
ATOM 881 C C . ARG A 1 108 ? 7.573 -1.838 -20.310 1.00 66.81 108 ARG A C 1
ATOM 883 O O . ARG A 1 108 ? 7.832 -2.911 -19.782 1.00 66.81 108 ARG A O 1
ATOM 890 N N . TRP A 1 109 ? 6.444 -1.173 -20.050 1.00 65.56 109 TRP A N 1
ATOM 891 C CA . TRP A 1 109 ? 5.580 -1.472 -18.894 1.00 65.56 109 TRP A CA 1
ATOM 892 C C . TRP A 1 109 ? 4.112 -1.772 -19.249 1.00 65.56 109 TRP A C 1
ATOM 894 O O . TRP A 1 109 ? 3.250 -1.895 -18.375 1.00 65.56 109 TRP A O 1
ATOM 904 N N . GLY A 1 110 ? 3.825 -1.941 -20.542 1.00 57.28 110 GLY A N 1
ATOM 905 C CA . GLY A 1 110 ? 2.543 -2.426 -21.052 1.00 57.28 110 GLY A CA 1
ATOM 906 C C . GLY A 1 110 ? 1.664 -1.369 -21.728 1.00 57.28 110 GLY A C 1
ATOM 907 O O . GLY A 1 110 ? 1.848 -0.165 -21.586 1.00 57.28 110 GLY A O 1
ATOM 908 N N . ASN A 1 111 ? 0.682 -1.859 -22.492 1.00 54.50 111 ASN A N 1
ATOM 909 C CA . ASN A 1 111 ? -0.160 -1.068 -23.397 1.00 54.50 111 ASN A CA 1
ATOM 910 C C . ASN A 1 111 ? -0.952 0.065 -22.720 1.00 54.50 111 ASN A C 1
ATOM 912 O O . ASN A 1 111 ? -1.387 -0.046 -21.572 1.00 54.50 111 ASN A O 1
ATOM 916 N N . ARG A 1 112 ? -1.208 1.132 -23.494 1.00 57.69 112 ARG A N 1
ATOM 917 C CA . ARG A 1 112 ? -2.124 2.231 -23.137 1.00 57.69 112 ARG A CA 1
ATOM 918 C C . ARG A 1 112 ? -3.534 1.701 -22.835 1.00 57.69 112 ARG A C 1
ATOM 920 O O . ARG A 1 112 ? -3.956 0.706 -23.414 1.00 57.69 112 ARG A O 1
ATOM 927 N N . GLY A 1 113 ? -4.271 2.408 -21.974 1.00 65.38 113 GLY A N 1
ATOM 928 C CA . GLY A 1 113 ? -5.695 2.141 -21.719 1.00 65.38 113 GLY A CA 1
ATOM 929 C C . GLY A 1 113 ? -5.981 1.039 -20.698 1.00 65.38 113 GLY A C 1
ATOM 930 O O . GLY A 1 113 ? -7.092 0.520 -20.652 1.00 65.38 113 GLY A O 1
ATOM 931 N N . ARG A 1 114 ? -4.994 0.660 -19.882 1.00 74.81 114 ARG A N 1
ATOM 932 C CA . ARG A 1 114 ? -5.214 -0.307 -18.803 1.00 74.81 114 ARG A CA 1
ATOM 933 C C . ARG A 1 114 ? -5.962 0.314 -17.626 1.00 74.81 114 ARG A C 1
ATOM 935 O O . ARG A 1 114 ? -5.733 1.487 -17.327 1.00 74.81 114 ARG A O 1
ATOM 942 N N . PRO A 1 115 ? -6.824 -0.469 -16.952 1.00 85.44 115 PRO A N 1
ATOM 943 C CA . PRO A 1 115 ? -7.550 0.010 -15.788 1.00 85.44 115 PRO A CA 1
ATOM 944 C C . PRO A 1 115 ? -6.595 0.308 -14.629 1.00 85.44 115 PRO A C 1
ATOM 946 O O . PRO A 1 115 ? -5.462 -0.185 -14.573 1.00 85.44 115 PRO A O 1
ATOM 949 N N . ASP A 1 116 ? -7.077 1.107 -13.684 1.00 92.00 116 ASP A N 1
ATOM 950 C CA . ASP A 1 116 ? -6.384 1.334 -12.422 1.00 92.00 116 ASP A CA 1
ATOM 951 C C . ASP A 1 116 ? -6.234 0.005 -11.663 1.00 92.00 116 ASP A C 1
ATOM 953 O O . ASP A 1 116 ? -7.168 -0.801 -11.605 1.00 92.00 116 ASP A O 1
ATOM 957 N N . VAL A 1 117 ? -5.073 -0.212 -11.042 1.00 94.81 117 VAL A N 1
ATOM 958 C CA . VAL A 1 117 ? -4.911 -1.277 -10.045 1.00 94.81 117 VAL A CA 1
ATOM 959 C C . VAL A 1 117 ? -5.486 -0.751 -8.739 1.00 94.81 117 VAL A C 1
ATOM 961 O O . VAL A 1 117 ? -5.001 0.246 -8.207 1.00 94.81 117 VAL A O 1
ATOM 964 N N . LYS A 1 118 ? -6.532 -1.400 -8.229 1.00 97.56 118 LYS A N 1
ATOM 965 C CA . LYS A 1 118 ? -7.168 -1.014 -6.967 1.00 97.56 118 LYS A CA 1
ATOM 966 C C . LYS A 1 118 ? -6.606 -1.876 -5.849 1.00 97.56 118 LYS A C 1
ATOM 968 O O . LYS A 1 118 ? -6.709 -3.095 -5.926 1.00 97.56 118 LYS A O 1
ATOM 973 N N . LEU A 1 119 ? -6.024 -1.253 -4.839 1.00 97.94 119 LEU A N 1
ATOM 974 C CA . LEU A 1 119 ? -5.414 -1.920 -3.694 1.00 97.94 119 LEU A CA 1
ATOM 975 C C . LEU A 1 119 ? -6.296 -1.699 -2.476 1.00 97.94 119 LEU A C 1
ATOM 977 O O . LEU A 1 119 ? -6.617 -0.550 -2.180 1.00 97.94 119 LEU A O 1
ATOM 981 N N . LEU A 1 120 ? -6.693 -2.774 -1.803 1.00 97.62 120 LEU A N 1
ATOM 982 C CA . LEU A 1 120 ? -7.536 -2.703 -0.616 1.00 97.62 120 LEU A CA 1
ATOM 983 C C . LEU A 1 120 ? -6.654 -2.589 0.624 1.00 97.62 120 LEU A C 1
ATOM 985 O O . LEU A 1 120 ? -5.760 -3.410 0.816 1.00 97.62 120 LEU A O 1
ATOM 989 N N . TYR A 1 121 ? -6.927 -1.592 1.456 1.00 97.50 121 TYR A N 1
ATOM 990 C CA . TYR A 1 121 ? -6.250 -1.377 2.725 1.00 97.50 121 TYR A CA 1
ATOM 991 C C . TYR A 1 121 ? -7.251 -1.388 3.869 1.00 97.50 121 TYR A C 1
ATOM 993 O O . TYR A 1 121 ? -8.346 -0.837 3.744 1.00 97.50 121 TYR A O 1
ATOM 1001 N N . ASN A 1 122 ? -6.849 -1.960 4.993 1.00 95.44 122 ASN A N 1
ATOM 1002 C CA . ASN A 1 122 ? -7.626 -1.971 6.221 1.00 95.44 122 ASN A CA 1
ATOM 1003 C C . ASN A 1 122 ? -7.280 -0.751 7.079 1.00 95.44 122 ASN A C 1
ATOM 1005 O O . ASN A 1 122 ? -6.115 -0.447 7.324 1.00 95.44 122 ASN A O 1
ATOM 1009 N N . LEU A 1 123 ? -8.298 -0.010 7.516 1.00 93.81 123 LEU A N 1
ATOM 1010 C CA . LEU A 1 123 ? -8.110 1.225 8.278 1.00 93.81 123 LEU A CA 1
ATOM 1011 C C . LEU A 1 123 ? -7.533 0.978 9.673 1.00 93.81 123 LEU A C 1
ATOM 1013 O O . LEU A 1 123 ? -6.840 1.853 10.185 1.00 93.81 123 LEU A O 1
ATOM 1017 N N . SER A 1 124 ? -7.778 -0.198 10.256 1.00 90.62 124 SER A N 1
ATOM 1018 C CA . SER A 1 124 ? -7.394 -0.520 11.636 1.00 90.62 124 SER A CA 1
ATOM 1019 C C . SER A 1 124 ? -5.908 -0.782 11.841 1.00 90.62 124 SER A C 1
ATOM 1021 O O . SER A 1 124 ? -5.387 -0.593 12.938 1.00 90.62 124 SER A O 1
ATOM 1023 N N . ASN A 1 125 ? -5.208 -1.185 10.784 1.00 89.88 125 ASN A N 1
ATOM 1024 C CA . ASN A 1 125 ? -3.794 -1.557 10.834 1.00 89.88 125 ASN A CA 1
ATOM 1025 C C . ASN A 1 125 ? -2.980 -0.987 9.656 1.00 89.88 125 ASN A C 1
ATOM 1027 O O . ASN A 1 125 ? -1.756 -1.103 9.648 1.00 89.88 125 ASN A O 1
ATOM 1031 N N . LEU A 1 126 ? -3.639 -0.344 8.684 1.00 93.56 126 LEU A N 1
ATOM 1032 C CA . LEU A 1 126 ? -3.068 0.139 7.422 1.00 93.56 126 LEU A CA 1
ATOM 1033 C C . LEU A 1 126 ? -2.427 -0.960 6.564 1.00 93.56 126 LEU A C 1
ATOM 1035 O O . LEU A 1 126 ? -1.710 -0.648 5.608 1.00 93.56 126 LEU A O 1
ATOM 1039 N N . TYR A 1 127 ? -2.684 -2.235 6.855 1.00 93.88 127 TYR A N 1
ATOM 1040 C CA . TYR A 1 127 ? -2.222 -3.339 6.031 1.00 93.88 127 TYR A CA 1
ATOM 1041 C C . TYR A 1 127 ? -2.959 -3.364 4.701 1.00 93.88 127 TYR A C 1
ATOM 1043 O O . TYR A 1 127 ? -4.142 -3.039 4.597 1.00 93.88 127 TYR A O 1
ATOM 1051 N N . THR A 1 128 ? -2.211 -3.718 3.661 1.00 95.88 128 THR A N 1
ATOM 1052 C CA . THR A 1 128 ? -2.789 -4.052 2.367 1.00 95.88 128 THR A CA 1
ATOM 1053 C C . THR A 1 128 ? -3.392 -5.440 2.521 1.00 95.88 128 THR A C 1
ATOM 1055 O O . THR A 1 128 ? -2.678 -6.351 2.920 1.00 95.88 128 THR A O 1
ATOM 1058 N N . GLU A 1 129 ? -4.667 -5.604 2.195 1.00 97.00 129 GLU A N 1
ATOM 1059 C CA . GLU A 1 129 ? -5.388 -6.883 2.291 1.00 97.00 129 GLU A CA 1
ATOM 1060 C C . GLU A 1 129 ? -5.405 -7.627 0.948 1.00 97.00 129 GLU A C 1
ATOM 1062 O O . GLU A 1 129 ? -5.611 -8.838 0.867 1.00 97.00 129 GLU A O 1
ATOM 1067 N N . GLY A 1 130 ? -5.182 -6.895 -0.144 1.00 97.19 130 GLY A N 1
ATOM 1068 C CA . GLY A 1 130 ? -5.197 -7.460 -1.481 1.00 97.19 130 GLY A CA 1
ATOM 1069 C C . GLY A 1 130 ? -5.383 -6.417 -2.573 1.00 97.19 130 GLY A C 1
ATOM 1070 O O . GLY A 1 130 ? -5.146 -5.220 -2.385 1.00 97.19 130 GLY A O 1
ATOM 1071 N N . PHE A 1 131 ? -5.816 -6.874 -3.743 1.00 97.81 131 PHE A N 1
ATOM 1072 C CA . PHE A 1 131 ? -6.007 -6.030 -4.917 1.00 97.81 131 PHE A CA 1
ATOM 1073 C C . PHE A 1 131 ? -7.165 -6.514 -5.786 1.00 97.81 131 PHE A C 1
ATOM 1075 O O . PHE A 1 131 ? -7.501 -7.691 -5.796 1.00 97.81 131 PHE A O 1
ATOM 1082 N N . PHE A 1 132 ? -7.770 -5.620 -6.562 1.00 96.25 132 PHE A N 1
ATOM 1083 C CA . PHE A 1 132 ? -8.788 -6.004 -7.534 1.00 96.25 132 PHE A CA 1
ATOM 1084 C C . PHE A 1 132 ? -8.168 -6.362 -8.881 1.00 96.25 132 PHE A C 1
ATOM 1086 O O . PHE A 1 132 ? -7.370 -5.605 -9.440 1.00 96.25 132 PHE A O 1
ATOM 1093 N N . HIS A 1 133 ? -8.627 -7.471 -9.456 1.00 92.81 133 HIS A N 1
ATOM 1094 C CA . HIS A 1 133 ? -8.282 -7.892 -10.804 1.00 92.81 133 HIS A CA 1
ATOM 1095 C C . HIS A 1 133 ? -9.489 -8.518 -11.505 1.00 92.81 133 HIS A C 1
ATOM 1097 O O . HIS A 1 133 ? -10.106 -9.446 -10.993 1.00 92.81 133 HIS A O 1
ATOM 1103 N N . ARG A 1 134 ? -9.822 -8.022 -12.707 1.00 88.94 134 ARG A N 1
ATOM 1104 C CA . ARG A 1 134 ? -10.909 -8.554 -13.562 1.00 88.94 134 ARG A CA 1
ATOM 1105 C C . ARG A 1 134 ? -12.247 -8.749 -12.827 1.00 88.94 134 ARG A C 1
ATOM 1107 O O . ARG A 1 134 ? -12.902 -9.771 -12.978 1.00 88.94 134 ARG A O 1
ATOM 1114 N N . GLY A 1 135 ? -12.642 -7.758 -12.027 1.00 90.25 135 GLY A N 1
ATOM 1115 C CA . GLY A 1 135 ? -13.913 -7.782 -11.294 1.00 90.25 135 GLY A CA 1
ATOM 1116 C C . GLY A 1 135 ? -13.920 -8.669 -10.047 1.00 90.25 135 GLY A C 1
ATOM 1117 O O . GLY A 1 135 ? -14.951 -8.746 -9.394 1.00 90.25 135 GLY A O 1
ATOM 1118 N N . ARG A 1 136 ? -12.792 -9.297 -9.693 1.00 95.12 136 ARG A N 1
ATOM 1119 C CA . ARG A 1 136 ? -12.631 -10.061 -8.453 1.00 95.12 136 ARG A CA 1
ATOM 1120 C C . ARG A 1 136 ? -11.652 -9.375 -7.509 1.00 95.12 136 ARG A C 1
ATOM 1122 O O . ARG A 1 136 ? -10.721 -8.699 -7.954 1.00 95.12 136 ARG A O 1
ATOM 1129 N N . LEU A 1 137 ? -11.869 -9.557 -6.215 1.00 96.56 137 LEU A N 1
ATOM 1130 C CA . LEU A 1 137 ? -10.984 -9.126 -5.145 1.00 96.56 137 LEU A CA 1
ATOM 1131 C C . LEU A 1 137 ? -10.002 -10.261 -4.827 1.00 96.56 137 LEU A C 1
ATOM 1133 O O . LEU A 1 137 ? -10.385 -11.309 -4.317 1.00 96.56 137 LEU A O 1
ATOM 1137 N N . CYS A 1 138 ? -8.734 -10.071 -5.168 1.00 97.81 138 CYS A N 1
ATOM 1138 C CA . CYS A 1 138 ? -7.655 -11.001 -4.868 1.00 97.81 138 CYS A CA 1
ATOM 1139 C C . CYS A 1 138 ? -7.097 -10.699 -3.472 1.00 97.81 138 CYS A C 1
ATOM 1141 O O . CYS A 1 138 ? -6.455 -9.663 -3.303 1.00 97.81 138 CYS A O 1
ATOM 1143 N N . LEU A 1 139 ? -7.333 -11.578 -2.496 1.00 97.69 139 LEU A N 1
ATOM 1144 C CA . LEU A 1 139 ? -6.934 -11.396 -1.090 1.00 97.69 139 LEU A CA 1
ATOM 1145 C C . LEU A 1 139 ? -5.846 -12.377 -0.685 1.00 97.69 139 LEU A C 1
ATOM 1147 O O . LEU A 1 139 ? -5.813 -13.491 -1.212 1.00 97.69 139 LEU A O 1
ATOM 1151 N N . TYR A 1 140 ? -5.019 -12.017 0.296 1.00 97.81 140 TYR A N 1
ATOM 1152 C CA . TYR A 1 140 ? -4.168 -13.013 0.955 1.00 97.81 140 TYR A CA 1
ATOM 1153 C C . TYR A 1 140 ? -5.020 -14.109 1.624 1.00 97.81 140 TYR A C 1
ATOM 1155 O O . TYR A 1 140 ? -6.220 -13.928 1.880 1.00 97.81 140 TYR A O 1
ATOM 1163 N N . ASN A 1 141 ? -4.427 -15.285 1.844 1.00 96.75 141 ASN A N 1
ATOM 1164 C CA . ASN A 1 141 ? -5.160 -16.441 2.376 1.00 96.75 141 ASN A CA 1
ATOM 1165 C C . ASN A 1 141 ? -5.612 -16.270 3.834 1.00 96.75 141 ASN A C 1
ATOM 1167 O O . ASN A 1 141 ? -6.515 -16.975 4.269 1.00 96.75 141 ASN A O 1
ATOM 1171 N N . ASP A 1 142 ? -4.993 -15.346 4.558 1.00 95.38 142 ASP A N 1
ATOM 1172 C CA . ASP A 1 142 ? -5.161 -15.089 5.984 1.00 95.38 142 ASP A CA 1
ATOM 1173 C C . ASP A 1 142 ? -6.057 -13.878 6.275 1.00 95.38 142 ASP A C 1
ATOM 1175 O O . ASP A 1 142 ? -6.337 -13.589 7.436 1.00 95.38 142 ASP A O 1
ATOM 1179 N N . VAL A 1 143 ? -6.540 -13.184 5.240 1.00 95.06 143 VAL A N 1
ATOM 1180 C CA . VAL A 1 143 ? -7.482 -12.068 5.403 1.00 95.06 143 VAL A CA 1
ATOM 1181 C C . VAL A 1 143 ? -8.869 -12.602 5.723 1.00 95.06 143 VAL A C 1
ATOM 1183 O O . VAL A 1 143 ? -9.508 -13.229 4.880 1.00 95.06 143 VAL A O 1
ATOM 1186 N N . ASP A 1 144 ? -9.389 -12.301 6.901 1.00 91.50 144 ASP A N 1
ATOM 1187 C CA . ASP A 1 144 ? -10.761 -12.653 7.242 1.00 91.50 144 ASP A CA 1
ATOM 1188 C C . ASP A 1 144 ? -11.730 -11.523 6.860 1.00 91.50 144 ASP A C 1
ATOM 1190 O O . ASP A 1 144 ? -11.560 -10.375 7.272 1.00 91.50 144 ASP A O 1
ATOM 1194 N N . LEU A 1 145 ? -12.746 -11.852 6.056 1.00 88.50 145 LEU A N 1
ATOM 1195 C CA . LEU A 1 145 ? -13.853 -10.950 5.715 1.00 88.50 145 LEU A CA 1
ATOM 1196 C C . LEU A 1 145 ? -15.178 -11.388 6.359 1.00 88.50 145 LEU A C 1
ATOM 1198 O O . LEU A 1 145 ? -16.246 -10.912 5.962 1.00 88.50 145 LEU A O 1
ATOM 1202 N N . THR A 1 146 ? -15.126 -12.277 7.354 1.00 86.88 146 THR A N 1
ATOM 1203 C CA . THR A 1 146 ? -16.299 -12.720 8.108 1.00 86.88 146 THR A CA 1
ATOM 1204 C C . THR A 1 146 ? -17.044 -11.515 8.683 1.00 86.88 146 THR A C 1
ATOM 1206 O O . THR A 1 146 ? -16.464 -10.626 9.305 1.00 86.88 146 THR A O 1
ATOM 1209 N N . GLY A 1 147 ? -18.356 -11.469 8.447 1.00 86.19 147 GLY A N 1
ATOM 1210 C CA . GLY A 1 147 ? -19.216 -10.356 8.860 1.00 86.19 147 GLY A CA 1
ATOM 1211 C C . GLY A 1 147 ? -19.216 -9.155 7.908 1.00 86.19 147 GLY A C 1
ATOM 1212 O O . GLY A 1 147 ? -19.984 -8.222 8.131 1.00 86.19 147 GLY A O 1
ATOM 1213 N N . ILE A 1 148 ? -18.404 -9.179 6.843 1.00 89.12 148 ILE A N 1
ATOM 1214 C CA . ILE A 1 148 ? -18.424 -8.182 5.761 1.00 89.12 148 ILE A CA 1
ATOM 1215 C C . ILE A 1 148 ? -19.086 -8.760 4.510 1.00 89.12 148 ILE A C 1
ATOM 1217 O O . ILE A 1 148 ? -19.918 -8.086 3.907 1.00 89.12 148 ILE A O 1
ATOM 1221 N N . LEU A 1 149 ? -18.719 -9.986 4.124 1.00 89.44 149 LEU A N 1
ATOM 1222 C CA . LEU A 1 149 ? -19.303 -10.706 2.991 1.00 89.44 149 LEU A CA 1
ATOM 1223 C C . LEU A 1 149 ? -19.999 -11.982 3.470 1.00 89.44 149 LEU A C 1
ATOM 1225 O O . LEU A 1 149 ? -19.553 -12.627 4.421 1.00 89.44 149 LEU A O 1
ATOM 1229 N N . SER A 1 150 ? -21.081 -12.358 2.790 1.00 92.75 150 SER A N 1
ATOM 1230 C CA . SER A 1 150 ? -21.641 -13.711 2.879 1.00 92.75 150 SER A CA 1
ATOM 1231 C C . SER A 1 150 ? -20.721 -14.738 2.206 1.00 92.75 150 SER A C 1
ATOM 1233 O O . SER A 1 150 ? -19.874 -14.390 1.378 1.00 92.75 150 SER A O 1
ATOM 1235 N N . ALA A 1 151 ? -20.899 -16.022 2.529 1.00 91.56 151 ALA A N 1
ATOM 1236 C CA . ALA A 1 151 ? -20.122 -17.102 1.919 1.00 91.56 151 ALA A CA 1
ATOM 1237 C C . ALA A 1 151 ? -20.340 -17.173 0.395 1.00 91.56 151 ALA A C 1
ATOM 1239 O O . ALA A 1 151 ? -19.404 -17.429 -0.366 1.00 91.56 151 ALA A O 1
ATOM 1240 N N . GLU A 1 152 ? -21.565 -16.901 -0.059 1.00 93.62 152 GLU A N 1
ATOM 1241 C CA . GLU A 1 152 ? -21.924 -16.833 -1.473 1.00 93.62 152 GLU A CA 1
ATOM 1242 C C . GLU A 1 152 ? -21.223 -15.665 -2.181 1.00 93.62 152 GLU A C 1
ATOM 1244 O O . GLU A 1 152 ? -20.646 -15.847 -3.257 1.00 93.62 152 GLU A O 1
ATOM 1249 N N . GLU A 1 153 ? -21.221 -14.474 -1.573 1.00 93.06 153 GLU A N 1
ATOM 1250 C CA . GLU A 1 153 ? -20.511 -13.308 -2.110 1.00 93.06 153 GLU A CA 1
ATOM 1251 C C . GLU A 1 153 ? -19.001 -13.536 -2.151 1.00 93.06 153 GLU A C 1
ATOM 1253 O O . GLU A 1 153 ? -18.355 -13.169 -3.135 1.00 93.06 153 GLU A O 1
ATOM 1258 N N . GLU A 1 154 ? -18.427 -14.165 -1.125 1.00 92.56 154 GLU A N 1
ATOM 1259 C CA . GLU A 1 154 ? -17.009 -14.505 -1.115 1.00 92.56 154 GLU A CA 1
ATOM 1260 C C . GLU A 1 154 ? -16.671 -15.465 -2.266 1.00 92.56 154 GLU A C 1
ATOM 1262 O O . GLU A 1 154 ? -15.763 -15.191 -3.055 1.00 92.56 154 GLU A O 1
ATOM 1267 N N . ALA A 1 155 ? -17.449 -16.535 -2.453 1.00 91.56 155 ALA A N 1
ATOM 1268 C CA . ALA A 1 155 ? -17.247 -17.474 -3.558 1.00 91.56 155 ALA A CA 1
ATOM 1269 C C . ALA A 1 155 ? -17.356 -16.795 -4.940 1.00 91.56 155 ALA A C 1
ATOM 1271 O O . ALA A 1 155 ? -16.591 -17.094 -5.872 1.00 91.56 155 ALA A O 1
ATOM 1272 N N . GLN A 1 156 ? -18.287 -15.849 -5.082 1.00 94.38 156 GLN A N 1
ATOM 1273 C CA . GLN A 1 156 ? -18.526 -15.138 -6.334 1.00 94.38 156 GLN A CA 1
ATOM 1274 C C . GLN A 1 156 ? -17.434 -14.106 -6.645 1.00 94.38 156 GLN A C 1
ATOM 1276 O O . GLN A 1 156 ? -16.951 -14.044 -7.782 1.00 94.38 156 GLN A O 1
ATOM 1281 N N . TRP A 1 157 ? -17.039 -13.301 -5.658 1.00 94.75 157 TRP A N 1
ATOM 1282 C CA . TRP A 1 157 ? -16.271 -12.075 -5.878 1.00 94.75 157 TRP A CA 1
ATOM 1283 C C . TRP A 1 157 ? -14.820 -12.148 -5.416 1.00 94.75 157 TRP A C 1
ATOM 1285 O O . TRP A 1 157 ? -14.019 -11.322 -5.855 1.00 94.75 157 TRP A O 1
ATOM 1295 N N . VAL A 1 158 ? -14.443 -13.119 -4.583 1.00 96.75 158 VAL A N 1
ATOM 1296 C CA . VAL A 1 158 ? -13.098 -13.203 -4.003 1.00 96.75 158 VAL A CA 1
ATOM 1297 C C . VAL A 1 158 ? -12.271 -14.293 -4.679 1.00 96.75 158 VAL A C 1
ATOM 1299 O O . VAL A 1 158 ? -12.758 -15.353 -5.069 1.00 96.75 158 VAL A O 1
ATOM 1302 N N . THR A 1 159 ? -10.982 -14.024 -4.849 1.00 96.94 159 THR A N 1
ATOM 1303 C CA . THR A 1 159 ? -9.973 -15.019 -5.211 1.00 96.94 159 THR A CA 1
ATOM 1304 C C . THR A 1 159 ? -8.923 -15.038 -4.109 1.00 96.94 159 THR A C 1
ATOM 1306 O O . THR A 1 159 ? -8.234 -14.043 -3.896 1.00 96.94 159 THR A O 1
ATOM 1309 N N . ARG A 1 160 ? -8.774 -16.167 -3.415 1.00 97.12 160 ARG A N 1
ATOM 1310 C CA . ARG A 1 160 ? -7.736 -16.330 -2.392 1.00 97.12 160 ARG A CA 1
ATOM 1311 C C . ARG A 1 160 ? -6.384 -16.600 -3.050 1.00 97.12 160 ARG A C 1
ATOM 1313 O O . ARG A 1 160 ? -6.251 -17.503 -3.874 1.00 97.12 160 ARG A O 1
ATOM 1320 N N . LEU A 1 161 ? -5.388 -15.790 -2.710 1.00 97.19 161 LEU A N 1
ATOM 1321 C CA . LEU A 1 161 ? -3.996 -16.015 -3.081 1.00 97.19 161 LEU A CA 1
ATOM 1322 C C . LEU A 1 161 ? -3.455 -17.214 -2.289 1.00 97.19 161 LEU A C 1
ATOM 1324 O O . LEU A 1 161 ? -3.867 -17.420 -1.152 1.00 97.19 161 LEU A O 1
ATOM 1328 N N . PRO A 1 162 ? -2.519 -18.007 -2.835 1.00 96.50 162 PRO A N 1
ATOM 1329 C CA . PRO A 1 162 ? -2.042 -19.228 -2.182 1.00 96.50 162 PRO A CA 1
ATOM 1330 C C . PRO A 1 162 ? -0.995 -18.969 -1.078 1.00 96.50 162 PRO A C 1
ATOM 1332 O O . PRO A 1 162 ? -0.173 -19.837 -0.800 1.00 96.50 162 PRO A O 1
ATOM 1335 N N . PHE A 1 163 ? -0.967 -17.772 -0.488 1.00 95.81 163 PHE A N 1
ATOM 1336 C CA . PHE A 1 163 ? -0.002 -17.356 0.535 1.00 95.81 163 PHE A CA 1
ATOM 1337 C C . PHE A 1 163 ? -0.592 -16.266 1.443 1.00 95.81 163 PHE A C 1
ATOM 1339 O O . PHE A 1 163 ? -1.549 -15.586 1.058 1.00 95.81 163 PHE A O 1
ATOM 1346 N N . SER A 1 164 ? -0.015 -16.121 2.638 1.00 95.69 164 SER A N 1
ATOM 1347 C CA . SER A 1 164 ? -0.412 -15.131 3.650 1.00 95.69 164 SER A CA 1
ATOM 1348 C C . SER A 1 164 ? 0.176 -13.741 3.403 1.00 95.69 164 SER A C 1
ATOM 1350 O O . SER A 1 164 ? 1.118 -13.587 2.622 1.00 95.69 164 SER A O 1
ATOM 1352 N N . SER A 1 165 ? -0.337 -12.726 4.100 1.00 90.69 165 SER A N 1
ATOM 1353 C CA . SER A 1 165 ? 0.139 -11.338 3.990 1.00 90.69 165 SER A CA 1
ATOM 1354 C C . SER A 1 165 ? 1.507 -11.090 4.645 1.00 90.69 165 SER A C 1
ATOM 1356 O O . SER A 1 165 ? 2.080 -10.010 4.516 1.00 90.69 165 SER A O 1
ATOM 1358 N N . THR A 1 166 ? 2.062 -12.083 5.340 1.00 87.75 166 THR A N 1
ATOM 1359 C CA . THR A 1 166 ? 3.350 -11.985 6.038 1.00 87.75 166 THR A CA 1
ATOM 1360 C C . THR A 1 166 ? 4.548 -11.977 5.080 1.00 87.75 166 THR A C 1
ATOM 1362 O O . THR A 1 166 ? 4.472 -12.455 3.950 1.00 87.75 166 THR A O 1
ATOM 1365 N N . TYR A 1 167 ? 5.696 -11.454 5.522 1.00 83.81 167 TYR A N 1
ATOM 1366 C CA . TYR A 1 167 ? 6.916 -11.419 4.699 1.00 83.81 167 TYR A CA 1
ATOM 1367 C C . TYR A 1 167 ? 7.693 -12.749 4.668 1.00 83.81 167 TYR A C 1
ATOM 1369 O O . TYR A 1 167 ? 8.462 -12.980 3.739 1.00 83.81 167 TYR A O 1
ATOM 1377 N N . GLY A 1 168 ? 7.481 -13.628 5.655 1.00 81.88 168 GLY A N 1
ATOM 1378 C CA . GLY A 1 168 ? 8.232 -14.878 5.821 1.00 81.88 168 GLY A CA 1
ATOM 1379 C C . GLY A 1 168 ? 7.788 -16.034 4.914 1.00 81.88 168 GLY A C 1
ATOM 1380 O O . GLY A 1 168 ? 6.985 -15.867 3.995 1.00 81.88 168 GLY A O 1
ATOM 1381 N N . HIS A 1 169 ? 8.284 -17.239 5.219 1.00 75.69 169 HIS A N 1
ATOM 1382 C CA . HIS A 1 169 ? 8.147 -18.451 4.392 1.00 75.69 169 HIS A CA 1
ATOM 1383 C C . HIS A 1 169 ? 6.702 -18.876 4.058 1.00 75.69 169 HIS A C 1
ATOM 1385 O O . HIS A 1 169 ? 6.463 -19.476 3.016 1.00 75.69 169 HIS A O 1
ATOM 1391 N N . LYS A 1 170 ? 5.716 -18.574 4.917 1.00 82.12 170 LYS A N 1
ATOM 1392 C CA . LYS A 1 170 ? 4.291 -18.882 4.646 1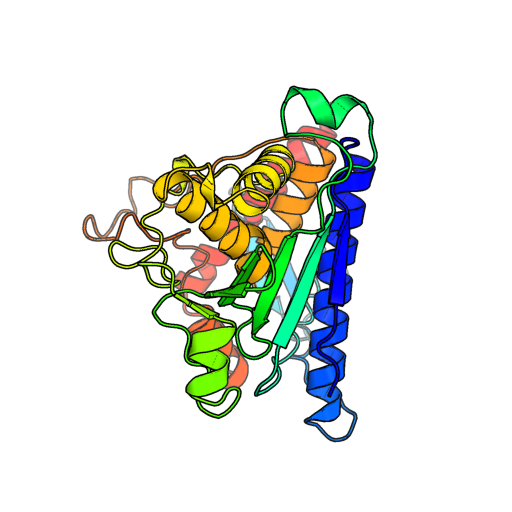.00 82.12 170 LYS A CA 1
ATOM 1393 C C . LYS A 1 170 ? 3.585 -17.819 3.800 1.00 82.12 170 LYS A C 1
ATOM 1395 O O . LYS A 1 170 ? 2.486 -18.065 3.300 1.00 82.12 170 LYS A O 1
ATOM 1400 N N . GLY A 1 171 ? 4.204 -16.652 3.650 1.00 89.69 171 GLY A N 1
ATOM 1401 C CA . GLY A 1 171 ? 3.624 -15.499 2.986 1.00 89.69 171 GLY A CA 1
ATOM 1402 C C . GLY A 1 171 ? 4.337 -15.158 1.689 1.00 89.69 171 GLY A C 1
ATOM 1403 O O . GLY A 1 171 ? 4.493 -15.990 0.788 1.00 89.69 171 GLY A O 1
ATOM 1404 N N . MET A 1 172 ? 4.745 -13.902 1.572 1.00 87.94 172 MET A N 1
ATOM 1405 C CA . MET A 1 172 ? 5.356 -13.367 0.365 1.00 87.94 172 MET A CA 1
ATOM 1406 C C . MET A 1 172 ? 6.792 -13.855 0.151 1.00 87.94 172 MET A C 1
ATOM 1408 O O . MET A 1 172 ? 7.239 -13.818 -0.989 1.00 87.94 172 MET A O 1
ATOM 1412 N N . GLU A 1 173 ? 7.478 -14.361 1.183 1.00 87.19 173 GLU A N 1
ATOM 1413 C CA . GLU A 1 173 ? 8.810 -14.980 1.068 1.00 87.19 173 GLU A CA 1
ATOM 1414 C C . GLU A 1 173 ? 9.788 -14.108 0.257 1.00 87.19 173 GLU A C 1
ATOM 1416 O O . GLU A 1 173 ? 10.404 -14.539 -0.718 1.00 87.19 173 GLU A O 1
ATOM 1421 N N . VAL A 1 174 ? 9.847 -12.819 0.598 1.00 76.75 174 VAL A N 1
ATOM 1422 C CA . VAL A 1 174 ? 10.575 -11.833 -0.206 1.00 76.75 174 VAL A CA 1
ATOM 1423 C C . VAL A 1 174 ? 11.972 -11.616 0.336 1.00 76.75 174 VAL A C 1
ATOM 1425 O O . VAL A 1 174 ? 12.164 -11.314 1.508 1.00 76.75 174 VAL A O 1
ATOM 1428 N N . GLN A 1 175 ? 12.949 -11.686 -0.566 1.00 79.50 175 GLN A N 1
ATOM 1429 C CA . GLN A 1 175 ? 14.296 -11.196 -0.313 1.00 79.50 175 GLN A CA 1
ATOM 1430 C C . GLN A 1 175 ? 14.299 -9.672 -0.443 1.00 79.50 175 GLN A C 1
ATOM 1432 O O . GLN A 1 175 ? 14.259 -9.134 -1.552 1.00 79.50 175 GLN A O 1
ATOM 1437 N N . PHE A 1 176 ? 14.324 -8.968 0.687 1.00 73.38 176 PHE A N 1
ATOM 1438 C CA . PHE A 1 176 ? 14.255 -7.505 0.729 1.00 73.38 176 PHE A CA 1
ATOM 1439 C C . PHE A 1 176 ? 15.383 -6.812 -0.045 1.00 73.38 176 PHE A C 1
ATOM 1441 O O . PHE A 1 176 ? 15.121 -5.827 -0.736 1.00 73.38 176 PHE A O 1
ATOM 1448 N N . SER A 1 177 ? 16.575 -7.409 -0.083 1.00 68.56 177 SER A N 1
ATOM 1449 C CA . SER A 1 177 ? 17.710 -6.946 -0.898 1.00 68.56 177 SER A CA 1
ATOM 1450 C C . SER A 1 177 ? 17.433 -6.916 -2.408 1.00 68.56 177 SER A C 1
ATOM 1452 O O . SER A 1 177 ? 18.168 -6.291 -3.163 1.00 68.56 177 SER A O 1
ATOM 1454 N N . SER A 1 178 ? 16.365 -7.567 -2.875 1.00 72.81 178 SER A N 1
ATOM 1455 C CA . SER A 1 178 ? 15.909 -7.515 -4.272 1.00 72.81 178 SER A CA 1
AT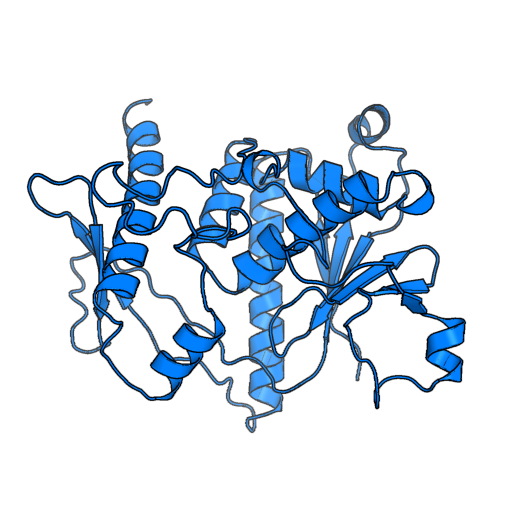OM 1456 C C . SER A 1 178 ? 14.693 -6.598 -4.479 1.00 72.81 178 SER A C 1
ATOM 1458 O O . SER A 1 178 ? 14.238 -6.374 -5.605 1.00 72.81 178 SER A O 1
ATOM 1460 N N . LEU A 1 179 ? 14.134 -6.056 -3.394 1.00 83.38 179 LEU A N 1
ATOM 1461 C CA . LEU A 1 179 ? 12.906 -5.277 -3.405 1.00 83.38 179 LEU A CA 1
ATOM 1462 C C . LEU A 1 179 ? 13.195 -3.805 -3.715 1.00 83.38 179 LEU A C 1
ATOM 1464 O O . LEU A 1 179 ? 13.353 -2.988 -2.817 1.00 83.38 179 LEU A O 1
ATOM 1468 N N . LEU A 1 180 ? 13.208 -3.456 -5.001 1.00 87.62 180 LEU A N 1
ATOM 1469 C CA . LEU A 1 180 ? 13.410 -2.067 -5.431 1.00 87.62 180 LEU A CA 1
ATOM 1470 C C . LEU A 1 180 ? 12.274 -1.144 -4.963 1.00 87.62 180 LEU A C 1
ATOM 1472 O O . LEU A 1 180 ? 11.121 -1.333 -5.355 1.00 87.62 180 LEU A O 1
ATOM 1476 N N . LEU A 1 181 ? 12.586 -0.125 -4.170 1.00 87.75 181 LEU A N 1
ATOM 1477 C CA . LEU A 1 181 ? 11.699 0.986 -3.829 1.00 87.75 181 LEU A CA 1
ATOM 1478 C C . LEU A 1 181 ? 11.926 2.166 -4.784 1.00 87.75 181 LEU A C 1
ATOM 1480 O O . LEU A 1 181 ? 12.955 2.248 -5.443 1.00 87.75 181 LEU A O 1
ATOM 1484 N N . GLY A 1 182 ? 10.952 3.075 -4.873 1.00 91.12 182 GLY A N 1
ATOM 1485 C CA . GLY A 1 182 ? 11.014 4.236 -5.770 1.00 91.12 182 GLY A CA 1
ATOM 1486 C C . GLY A 1 182 ? 10.245 4.050 -7.088 1.00 91.12 182 GLY A C 1
ATOM 1487 O O . GLY A 1 182 ? 9.410 3.141 -7.207 1.00 91.12 182 GLY A O 1
ATOM 1488 N N . PRO A 1 183 ? 10.460 4.936 -8.081 1.00 93.06 183 PRO A N 1
ATOM 1489 C CA . PRO A 1 183 ? 9.631 5.004 -9.279 1.00 93.06 183 PRO A CA 1
ATOM 1490 C C . PRO A 1 183 ? 9.604 3.723 -10.099 1.00 93.06 183 PRO A C 1
ATOM 1492 O O . PRO A 1 183 ? 8.510 3.282 -10.441 1.00 93.06 183 PRO A O 1
ATOM 1495 N N . GLU A 1 184 ? 10.754 3.105 -10.390 1.00 92.12 184 GLU A N 1
ATOM 1496 C CA . GLU A 1 184 ? 10.787 1.853 -11.161 1.00 92.12 184 GLU A CA 1
ATOM 1497 C C . GLU A 1 184 ? 9.992 0.762 -10.444 1.00 92.12 184 GLU A C 1
ATOM 1499 O O . GLU A 1 184 ? 9.041 0.226 -11.005 1.00 92.12 184 GLU A O 1
ATOM 1504 N N . GLY A 1 185 ? 10.236 0.562 -9.146 1.00 93.31 185 GLY A N 1
ATOM 1505 C CA . GLY A 1 185 ? 9.461 -0.378 -8.343 1.00 93.31 185 GLY A CA 1
ATOM 1506 C C . GLY A 1 185 ? 7.944 -0.137 -8.414 1.00 93.31 185 GLY A C 1
ATOM 1507 O O . GLY A 1 185 ? 7.157 -1.086 -8.481 1.00 93.31 185 GLY A O 1
ATOM 1508 N N . PHE A 1 186 ? 7.494 1.121 -8.453 1.00 94.94 186 PHE A N 1
ATOM 1509 C CA . PHE A 1 186 ? 6.071 1.431 -8.606 1.00 94.94 186 PHE A CA 1
ATOM 1510 C C . PHE A 1 186 ? 5.499 1.048 -9.966 1.00 94.94 186 PHE A C 1
ATOM 1512 O O . PHE A 1 186 ? 4.372 0.541 -10.032 1.00 94.94 186 PHE A O 1
ATOM 1519 N N . LEU A 1 187 ? 6.260 1.302 -11.026 1.00 93.50 187 LEU A N 1
ATOM 1520 C CA . LEU A 1 187 ? 5.887 0.995 -12.400 1.00 93.50 187 LEU A CA 1
ATOM 1521 C C . LEU A 1 187 ? 5.845 -0.527 -12.615 1.00 93.50 187 LEU A C 1
ATOM 1523 O O . LEU A 1 187 ? 4.850 -1.036 -13.138 1.00 93.50 187 LEU A O 1
ATOM 1527 N N . ASP A 1 188 ? 6.840 -1.251 -12.105 1.00 93.38 188 ASP A N 1
ATOM 1528 C CA . ASP A 1 188 ? 6.925 -2.714 -12.117 1.00 93.38 188 ASP A CA 1
ATOM 1529 C C . ASP A 1 188 ? 5.735 -3.342 -11.408 1.00 93.38 188 ASP A C 1
ATOM 1531 O O . ASP A 1 188 ? 5.031 -4.179 -11.974 1.00 93.38 188 ASP A O 1
ATOM 1535 N N . THR A 1 189 ? 5.461 -2.899 -10.178 1.00 95.12 189 THR A N 1
ATOM 1536 C CA . THR A 1 189 ? 4.333 -3.404 -9.391 1.00 95.12 189 THR A CA 1
ATOM 1537 C C . THR A 1 189 ? 3.011 -3.190 -10.119 1.00 95.12 189 THR A C 1
ATOM 1539 O O . THR A 1 189 ? 2.174 -4.090 -10.151 1.00 95.12 189 THR A O 1
ATOM 1542 N N . TYR A 1 190 ? 2.811 -2.028 -10.749 1.00 94.75 190 TYR A N 1
ATOM 1543 C CA . TYR A 1 190 ? 1.618 -1.809 -11.561 1.00 94.75 190 TYR A CA 1
ATOM 1544 C C . TYR A 1 190 ? 1.557 -2.777 -12.752 1.00 94.75 190 TYR A C 1
ATOM 1546 O O . TYR A 1 190 ? 0.507 -3.372 -13.011 1.00 94.75 190 TYR A O 1
ATOM 1554 N N . SER A 1 191 ? 2.665 -2.960 -13.475 1.00 92.12 191 SER A N 1
ATOM 1555 C CA . SER A 1 191 ? 2.726 -3.859 -14.633 1.00 92.12 191 SER A CA 1
ATOM 1556 C C . SER A 1 191 ? 2.373 -5.303 -14.257 1.00 92.12 191 SER A C 1
ATOM 1558 O O . SER A 1 191 ? 1.549 -5.928 -14.938 1.00 92.12 191 SER A O 1
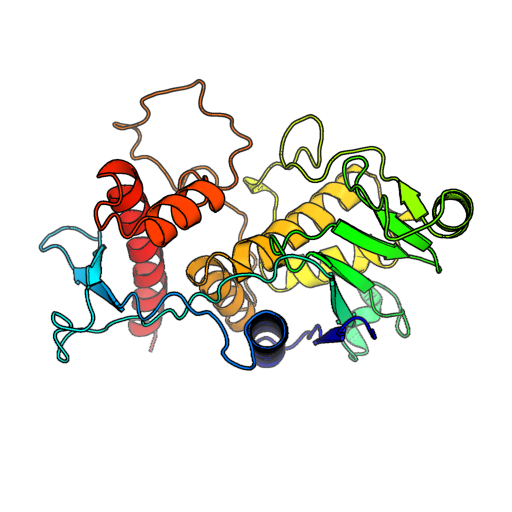ATOM 1560 N N . VAL A 1 192 ? 2.919 -5.782 -13.132 1.00 94.31 192 VAL A N 1
ATOM 1561 C CA . VAL A 1 192 ? 2.658 -7.114 -12.571 1.00 94.31 192 VAL A CA 1
ATOM 1562 C C . VAL A 1 192 ? 1.194 -7.256 -12.162 1.00 94.31 192 VAL A C 1
ATOM 1564 O O . VAL A 1 192 ? 0.493 -8.115 -12.690 1.00 94.31 192 VAL A O 1
ATOM 1567 N N . LEU A 1 193 ? 0.687 -6.394 -11.275 1.00 95.19 193 LEU A N 1
ATOM 1568 C CA . LEU A 1 193 ? -0.660 -6.556 -10.710 1.00 95.19 193 LEU A CA 1
ATOM 1569 C C . LEU A 1 193 ? -1.776 -6.295 -11.735 1.00 95.19 193 LEU A C 1
ATOM 1571 O O . LEU A 1 193 ? -2.800 -6.985 -11.738 1.00 95.19 193 LEU A O 1
ATOM 1575 N N . SER A 1 194 ? -1.574 -5.361 -12.673 1.00 92.62 194 SER A N 1
ATOM 1576 C CA . SER A 1 194 ? -2.539 -5.108 -13.759 1.00 92.62 194 SER A CA 1
ATOM 1577 C C . SER A 1 194 ? -2.719 -6.316 -14.688 1.00 92.62 194 SER A C 1
ATOM 1579 O O . SER A 1 194 ? -3.745 -6.439 -15.359 1.00 92.62 194 SER A O 1
ATOM 1581 N N . GLN A 1 195 ? -1.756 -7.240 -14.705 1.00 90.81 195 GLN A N 1
ATOM 1582 C CA . GLN A 1 195 ? -1.782 -8.470 -15.491 1.00 90.81 195 GLN A CA 1
ATOM 1583 C C . GLN A 1 195 ? -1.418 -9.685 -14.640 1.00 90.81 195 GLN A C 1
ATOM 1585 O O . GLN A 1 195 ? -0.711 -10.557 -15.135 1.00 90.81 195 GLN A O 1
ATOM 1590 N N . TYR A 1 196 ? -1.872 -9.759 -13.387 1.00 91.19 196 TYR A N 1
ATOM 1591 C CA . TYR A 1 196 ? -1.355 -10.758 -12.440 1.00 91.19 196 TYR A CA 1
ATOM 1592 C C . TYR A 1 196 ? -1.369 -12.199 -13.003 1.00 91.19 196 TYR A C 1
ATOM 1594 O O . TYR A 1 196 ? -0.433 -12.953 -12.779 1.00 91.19 196 TYR A O 1
ATOM 1602 N N . THR A 1 197 ? -2.363 -12.543 -13.832 1.00 91.94 197 THR A N 1
ATOM 1603 C CA . THR A 1 197 ? -2.494 -13.849 -14.513 1.00 91.94 197 THR A CA 1
ATOM 1604 C C . THR A 1 197 ? -1.400 -14.181 -15.541 1.00 91.94 197 THR A C 1
ATOM 1606 O O . THR A 1 197 ? -1.332 -15.315 -16.000 1.00 91.94 197 THR A O 1
ATOM 1609 N N . ARG A 1 198 ? -0.564 -13.216 -15.939 1.00 92.56 198 ARG A N 1
ATOM 1610 C CA . ARG A 1 198 ? 0.548 -13.383 -16.895 1.00 92.56 198 ARG A CA 1
ATOM 1611 C C . ARG A 1 198 ? 1.920 -13.459 -16.229 1.00 92.56 198 ARG A C 1
ATOM 1613 O O . ARG A 1 198 ? 2.903 -13.702 -16.921 1.00 92.56 198 ARG A O 1
ATOM 1620 N N . TYR A 1 199 ? 1.991 -13.198 -14.929 1.00 94.25 199 TYR A N 1
ATOM 1621 C CA . TYR A 1 199 ? 3.234 -13.194 -14.169 1.00 94.25 199 TYR A CA 1
ATOM 1622 C C . TYR A 1 199 ? 3.306 -14.424 -13.270 1.00 94.25 199 TYR A C 1
ATOM 1624 O O . TYR A 1 199 ? 2.292 -15.012 -12.897 1.00 94.25 199 TYR A O 1
ATOM 1632 N N . THR A 1 200 ? 4.527 -14.818 -12.921 1.00 95.44 200 THR A N 1
ATOM 1633 C CA . THR A 1 200 ? 4.750 -15.900 -11.959 1.00 95.44 200 THR A CA 1
ATOM 1634 C C . THR A 1 200 ? 4.313 -15.470 -10.561 1.00 95.44 200 THR A C 1
ATOM 1636 O O . THR A 1 200 ? 4.323 -14.282 -10.225 1.00 95.44 200 THR A O 1
ATOM 1639 N N . MET A 1 201 ? 3.984 -16.439 -9.704 1.00 94.44 201 MET A N 1
ATOM 1640 C CA . MET A 1 201 ? 3.588 -16.126 -8.331 1.00 94.44 201 MET A CA 1
ATOM 1641 C C . MET A 1 201 ? 4.709 -15.438 -7.541 1.00 94.44 201 MET A C 1
ATOM 1643 O O . MET A 1 201 ? 4.430 -14.550 -6.745 1.00 94.44 201 MET A O 1
ATOM 1647 N N . ALA A 1 202 ? 5.973 -15.772 -7.818 1.00 93.44 202 ALA A N 1
ATOM 1648 C CA . ALA A 1 202 ? 7.126 -15.087 -7.236 1.00 93.44 202 ALA A CA 1
ATOM 1649 C C . ALA A 1 202 ? 7.135 -13.585 -7.581 1.00 93.44 202 ALA A C 1
ATOM 1651 O O . ALA A 1 202 ? 7.291 -12.742 -6.703 1.00 93.44 202 ALA A O 1
ATOM 1652 N N . GLN A 1 203 ? 6.871 -13.227 -8.841 1.00 94.12 203 GLN A N 1
ATOM 1653 C CA . GLN A 1 203 ? 6.785 -11.823 -9.259 1.00 94.12 203 GLN A CA 1
ATOM 1654 C C . GLN A 1 203 ? 5.600 -11.097 -8.610 1.00 94.12 203 GLN A C 1
ATOM 1656 O O . GLN A 1 203 ? 5.727 -9.935 -8.224 1.00 94.12 203 GLN A O 1
ATOM 1661 N N . VAL A 1 204 ? 4.458 -11.776 -8.460 1.00 95.81 204 VAL A N 1
ATOM 1662 C CA . VAL A 1 204 ? 3.282 -11.229 -7.763 1.00 95.81 204 VAL A CA 1
ATOM 1663 C C . VAL A 1 204 ? 3.592 -10.983 -6.285 1.00 95.81 204 VAL A C 1
ATOM 1665 O O . VAL A 1 204 ? 3.312 -9.892 -5.793 1.00 95.81 204 VAL A O 1
ATOM 1668 N N . LYS A 1 205 ? 4.226 -11.942 -5.599 1.00 95.00 205 LYS A N 1
ATOM 1669 C CA . LYS A 1 205 ? 4.675 -11.808 -4.205 1.00 95.00 205 LYS A CA 1
ATOM 1670 C C . LYS A 1 205 ? 5.613 -10.609 -4.022 1.00 95.00 205 LYS A C 1
ATOM 1672 O O . LYS A 1 205 ? 5.366 -9.785 -3.150 1.00 95.00 205 LYS A O 1
ATOM 1677 N N . VAL A 1 206 ? 6.612 -10.436 -4.894 1.00 93.62 206 VAL A N 1
ATOM 1678 C CA . VAL A 1 206 ? 7.515 -9.265 -4.871 1.00 93.62 206 VAL A CA 1
ATOM 1679 C C . VAL A 1 206 ? 6.747 -7.956 -5.083 1.00 93.62 206 VAL A C 1
ATOM 1681 O O . VAL A 1 206 ? 6.952 -6.984 -4.357 1.00 93.62 206 VAL A O 1
ATOM 1684 N N . ALA A 1 207 ? 5.826 -7.915 -6.052 1.00 95.44 207 ALA A N 1
ATOM 1685 C CA . ALA A 1 207 ? 5.019 -6.727 -6.317 1.00 95.44 207 ALA A CA 1
ATOM 1686 C C . ALA A 1 207 ? 4.133 -6.341 -5.119 1.00 95.44 207 ALA A C 1
ATOM 1688 O O . ALA A 1 207 ? 4.006 -5.150 -4.822 1.00 95.44 207 ALA A O 1
ATOM 1689 N N . LEU A 1 208 ? 3.552 -7.331 -4.434 1.00 95.94 208 LEU A N 1
ATOM 1690 C CA . LEU A 1 208 ? 2.736 -7.154 -3.231 1.00 95.94 208 LEU A CA 1
ATOM 1691 C C . LEU A 1 208 ? 3.570 -6.770 -2.006 1.00 95.94 208 LEU A C 1
ATOM 1693 O O . LEU A 1 208 ? 3.184 -5.850 -1.291 1.00 95.94 208 LEU A O 1
ATOM 1697 N N . ALA A 1 209 ? 4.753 -7.353 -1.815 1.00 92.75 209 ALA A N 1
ATOM 1698 C CA . ALA A 1 209 ? 5.654 -6.946 -0.738 1.00 92.75 209 ALA A CA 1
ATOM 1699 C C . ALA A 1 209 ? 6.101 -5.497 -0.917 1.00 92.75 209 ALA A C 1
ATOM 1701 O O . ALA A 1 209 ? 6.106 -4.722 0.035 1.00 92.75 209 ALA A O 1
ATOM 1702 N N . ARG A 1 210 ? 6.368 -5.077 -2.159 1.00 93.56 210 ARG A N 1
ATOM 1703 C CA . ARG A 1 210 ? 6.661 -3.674 -2.463 1.00 93.56 210 ARG A CA 1
ATOM 1704 C C . ARG A 1 210 ? 5.492 -2.767 -2.098 1.00 93.56 210 ARG A C 1
ATOM 1706 O O . ARG A 1 210 ? 5.720 -1.646 -1.652 1.00 93.56 210 ARG A O 1
ATOM 1713 N N . MET A 1 211 ? 4.251 -3.220 -2.278 1.00 94.50 211 MET A N 1
ATOM 1714 C CA . MET A 1 211 ? 3.066 -2.467 -1.856 1.00 94.50 211 MET A CA 1
ATOM 1715 C C . MET A 1 211 ? 2.914 -2.395 -0.344 1.00 94.50 211 MET A C 1
ATOM 1717 O O . MET A 1 211 ? 2.570 -1.331 0.171 1.00 94.50 211 MET A O 1
ATOM 1721 N N . ALA A 1 212 ? 3.174 -3.497 0.353 1.00 91.75 212 ALA A N 1
ATOM 1722 C CA . ALA A 1 212 ? 3.165 -3.523 1.804 1.00 91.75 212 ALA A CA 1
ATOM 1723 C C . ALA A 1 212 ? 4.211 -2.538 2.348 1.00 91.75 212 ALA A C 1
ATOM 1725 O O . ALA A 1 212 ? 3.871 -1.663 3.136 1.00 91.75 212 ALA A O 1
ATOM 1726 N N . VAL A 1 213 ? 5.430 -2.548 1.809 1.00 88.50 213 VAL A N 1
ATOM 1727 C CA . VAL A 1 213 ? 6.501 -1.621 2.199 1.00 88.50 213 VAL A CA 1
ATOM 1728 C C . VAL A 1 213 ? 6.187 -0.164 1.835 1.00 88.50 213 VAL A C 1
ATOM 1730 O O . VAL A 1 213 ? 6.152 0.719 2.689 1.00 88.50 213 VAL A O 1
ATOM 1733 N N . SER A 1 214 ? 5.925 0.119 0.561 1.00 91.94 214 SER A N 1
ATOM 1734 C CA . SER A 1 214 ? 5.739 1.498 0.077 1.00 91.94 214 SER A CA 1
ATOM 1735 C C . SER A 1 214 ? 4.352 2.092 0.318 1.00 91.94 214 SER A C 1
ATOM 1737 O O . SER A 1 214 ? 4.098 3.246 -0.017 1.00 91.94 214 SER A O 1
ATOM 1739 N N . GLY A 1 215 ? 3.432 1.300 0.855 1.00 93.12 215 GLY A N 1
ATOM 1740 C CA . GLY A 1 215 ? 2.116 1.733 1.293 1.00 93.12 215 GLY A CA 1
ATOM 1741 C C . GLY A 1 215 ? 1.999 1.540 2.793 1.00 93.12 215 GLY A C 1
ATOM 1742 O O . GLY A 1 215 ? 2.183 2.483 3.551 1.00 93.12 215 GLY A O 1
ATOM 1743 N N . SER A 1 216 ? 1.723 0.311 3.223 1.00 91.88 216 SER A N 1
ATOM 1744 C CA . SER A 1 216 ? 1.412 -0.007 4.619 1.00 91.88 216 SER A CA 1
ATOM 1745 C C . SER A 1 216 ? 2.508 0.397 5.606 1.00 91.88 216 SER A C 1
ATOM 1747 O O . SER A 1 216 ? 2.201 1.046 6.603 1.00 91.88 216 SER A O 1
ATOM 1749 N N . GLU A 1 217 ? 3.769 0.023 5.372 1.00 84.50 217 GLU A N 1
ATOM 1750 C CA . GLU A 1 217 ? 4.890 0.430 6.235 1.00 84.50 217 GLU A CA 1
ATOM 1751 C C . GLU A 1 217 ? 5.131 1.936 6.120 1.00 84.50 217 GLU A C 1
ATOM 1753 O O . GLU A 1 217 ? 5.195 2.624 7.130 1.00 84.50 217 GLU A O 1
ATOM 1758 N N . ALA A 1 218 ? 5.183 2.490 4.908 1.00 85.88 218 ALA A N 1
ATOM 1759 C CA . ALA A 1 218 ? 5.416 3.919 4.715 1.00 85.88 218 ALA A CA 1
ATOM 1760 C C . ALA A 1 218 ? 4.354 4.805 5.403 1.00 85.88 218 ALA A C 1
ATOM 1762 O O . ALA A 1 218 ? 4.690 5.832 5.985 1.00 85.88 218 ALA A O 1
ATOM 1763 N N . PHE A 1 219 ? 3.075 4.419 5.403 1.00 87.88 219 PHE A N 1
ATOM 1764 C CA . PHE A 1 219 ? 2.030 5.170 6.112 1.00 87.88 219 PHE A CA 1
ATOM 1765 C C . PHE A 1 219 ? 2.182 5.114 7.633 1.00 87.88 219 PHE A C 1
ATOM 1767 O O . PHE A 1 219 ? 1.799 6.060 8.322 1.00 87.88 219 PHE A O 1
ATOM 1774 N N . ARG A 1 220 ? 2.746 4.023 8.154 1.00 79.00 220 ARG A N 1
ATOM 1775 C CA . ARG A 1 220 ? 3.029 3.841 9.580 1.00 79.00 220 ARG A CA 1
ATOM 1776 C C . ARG A 1 220 ? 4.326 4.531 9.999 1.00 79.00 220 ARG A C 1
ATOM 1778 O O . ARG A 1 220 ? 4.390 5.111 11.078 1.00 79.00 220 ARG A O 1
ATOM 1785 N N . PHE A 1 221 ? 5.325 4.551 9.123 1.00 74.50 221 PHE A N 1
ATOM 1786 C CA . PHE A 1 221 ? 6.661 5.071 9.387 1.00 74.50 221 PHE A CA 1
ATOM 1787 C C . PHE A 1 221 ? 6.971 6.276 8.483 1.00 74.50 221 PHE A C 1
ATOM 1789 O O . PHE A 1 221 ? 7.466 6.107 7.364 1.00 74.50 221 PHE A O 1
ATOM 1796 N N . PRO A 1 222 ? 6.749 7.519 8.962 1.00 73.38 222 PRO A N 1
ATOM 1797 C CA . PRO A 1 222 ? 6.961 8.732 8.170 1.00 73.38 222 PRO A CA 1
ATOM 1798 C C . PRO A 1 222 ? 8.367 8.871 7.579 1.00 73.38 222 PRO A C 1
ATOM 1800 O O . PRO A 1 222 ? 8.537 9.484 6.525 1.00 73.38 222 PRO A O 1
ATOM 1803 N N . VAL A 1 223 ? 9.377 8.298 8.238 1.00 67.75 223 VAL A N 1
ATOM 1804 C CA . VAL A 1 223 ? 10.750 8.303 7.730 1.00 67.75 223 VAL A CA 1
ATOM 1805 C C . VAL A 1 223 ? 10.866 7.494 6.438 1.00 67.75 223 VAL A C 1
ATOM 1807 O O . VAL A 1 223 ? 11.394 7.999 5.448 1.00 67.75 223 VAL A O 1
ATOM 1810 N N . LEU A 1 224 ? 10.306 6.282 6.411 1.00 73.12 224 LEU A N 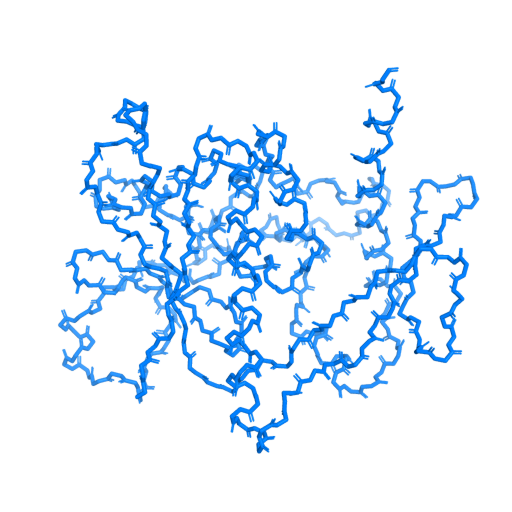1
ATOM 1811 C CA . LEU A 1 224 ? 10.264 5.450 5.211 1.00 73.12 224 LEU A CA 1
ATOM 1812 C C . LEU A 1 224 ? 9.465 6.132 4.096 1.00 73.12 224 LEU A C 1
ATOM 1814 O O . LEU A 1 224 ? 9.886 6.125 2.940 1.00 73.12 224 LEU A O 1
ATOM 1818 N N . PHE A 1 225 ? 8.348 6.781 4.440 1.00 81.94 225 PHE A N 1
ATOM 1819 C CA . PHE A 1 225 ? 7.591 7.582 3.480 1.00 81.94 225 PHE A CA 1
ATOM 1820 C C . PHE A 1 225 ? 8.455 8.676 2.844 1.00 81.94 225 PHE A C 1
ATOM 1822 O O . PHE A 1 225 ? 8.496 8.785 1.621 1.00 81.94 225 PHE A O 1
ATOM 1829 N N . SER A 1 226 ? 9.176 9.445 3.665 1.00 77.50 226 SER A N 1
ATOM 1830 C CA . SER A 1 226 ? 10.074 10.511 3.208 1.00 77.50 226 SER A CA 1
ATOM 1831 C C . SER A 1 226 ? 11.214 9.972 2.335 1.00 77.50 226 SER A C 1
ATOM 1833 O O . SER A 1 226 ? 11.477 10.527 1.270 1.00 77.50 226 SER A O 1
ATOM 1835 N N . ARG A 1 227 ? 11.843 8.849 2.717 1.00 78.81 227 ARG A N 1
ATOM 1836 C CA . ARG A 1 227 ? 12.887 8.181 1.913 1.00 78.81 227 ARG A CA 1
ATOM 1837 C C . ARG A 1 227 ? 12.367 7.813 0.526 1.00 78.81 227 ARG A C 1
ATOM 1839 O O . ARG A 1 227 ? 12.957 8.202 -0.475 1.00 78.81 227 ARG A O 1
ATOM 1846 N N . ILE A 1 228 ? 11.223 7.135 0.451 1.00 83.88 228 ILE A N 1
ATOM 1847 C CA . ILE A 1 228 ? 10.621 6.733 -0.829 1.00 83.88 228 ILE A CA 1
ATOM 1848 C C . ILE A 1 228 ? 10.234 7.955 -1.671 1.00 83.88 228 ILE A C 1
ATOM 1850 O O . ILE A 1 228 ? 10.378 7.950 -2.895 1.00 83.88 228 ILE A O 1
ATOM 1854 N N . GLU A 1 229 ? 9.762 9.022 -1.031 1.00 87.38 229 GLU A N 1
ATOM 1855 C CA . GLU A 1 229 ? 9.474 10.281 -1.707 1.00 87.38 229 GLU A CA 1
ATOM 1856 C C . GLU A 1 229 ? 10.740 10.918 -2.310 1.00 87.38 229 GLU A C 1
ATOM 1858 O O . GLU A 1 229 ? 10.690 11.375 -3.454 1.00 87.38 229 GLU A O 1
ATOM 1863 N N . LYS A 1 230 ? 11.872 10.899 -1.590 1.00 81.56 230 LYS A N 1
ATOM 1864 C CA . LYS A 1 230 ? 13.181 11.356 -2.092 1.00 81.56 230 LYS A CA 1
ATOM 1865 C C . LYS A 1 230 ? 13.656 10.517 -3.280 1.00 81.56 230 LYS A C 1
ATOM 1867 O O . LYS A 1 230 ? 13.993 11.100 -4.307 1.00 81.56 230 LYS A O 1
ATOM 1872 N N . LEU A 1 231 ? 13.554 9.185 -3.207 1.00 84.69 231 LEU A N 1
ATOM 1873 C CA . LEU A 1 231 ? 13.832 8.301 -4.352 1.00 84.69 231 LEU A CA 1
ATOM 1874 C C . LEU A 1 231 ? 12.979 8.686 -5.571 1.00 84.69 231 LEU A C 1
ATOM 1876 O O . LEU A 1 231 ? 13.453 8.718 -6.705 1.00 84.69 231 LEU A O 1
ATOM 1880 N N . CYS A 1 232 ? 11.716 9.071 -5.350 1.00 90.25 232 CYS A N 1
ATOM 1881 C CA . CYS A 1 232 ? 10.858 9.557 -6.428 1.00 90.25 232 CYS A CA 1
ATOM 1882 C C . CYS A 1 232 ? 11.278 10.912 -7.009 1.00 90.25 232 CYS A C 1
ATOM 1884 O O . CYS A 1 232 ? 11.006 11.159 -8.186 1.00 90.25 232 CYS A O 1
ATOM 1886 N N . LEU A 1 233 ? 11.880 11.791 -6.203 1.00 87.31 233 LEU A N 1
ATOM 1887 C CA . LEU A 1 233 ? 12.396 13.085 -6.650 1.00 87.31 233 LEU A CA 1
ATOM 1888 C C . LEU A 1 233 ? 13.675 12.937 -7.471 1.00 87.31 233 LEU A C 1
ATOM 1890 O O . LEU A 1 233 ? 13.798 13.653 -8.457 1.00 87.31 233 LEU A O 1
ATOM 1894 N N . LYS A 1 234 ? 14.569 12.022 -7.076 1.00 86.69 234 LYS A N 1
ATOM 1895 C CA . LYS A 1 234 ? 15.849 11.750 -7.753 1.00 86.69 234 LYS A CA 1
ATOM 1896 C C . LYS A 1 234 ? 15.739 10.745 -8.908 1.00 86.69 234 LYS A C 1
ATOM 1898 O O . LYS A 1 234 ? 16.685 10.555 -9.655 1.00 86.69 234 LYS A O 1
ATOM 1903 N N . TRP A 1 235 ? 14.570 10.117 -9.068 1.00 89.50 235 TRP A N 1
ATOM 1904 C CA . TRP A 1 235 ? 14.339 9.025 -10.024 1.00 89.50 235 TRP A CA 1
ATOM 1905 C C . TRP A 1 235 ? 15.249 7.811 -9.807 1.00 89.50 235 TRP A C 1
ATOM 1907 O O . TRP A 1 235 ? 15.634 7.111 -10.741 1.00 89.50 235 TRP A O 1
ATOM 1917 N N . GLU A 1 236 ? 15.545 7.539 -8.545 1.00 86.50 236 GLU A N 1
ATOM 1918 C CA . GLU A 1 236 ? 16.410 6.447 -8.124 1.00 86.50 236 GLU A CA 1
ATOM 1919 C C . GLU A 1 236 ? 15.584 5.234 -7.700 1.00 86.50 236 GLU A C 1
ATOM 1921 O O . GLU A 1 236 ? 14.422 5.344 -7.285 1.00 86.50 236 GLU A O 1
ATOM 1926 N N . ALA A 1 237 ? 16.198 4.062 -7.814 1.00 80.75 237 ALA A N 1
ATOM 1927 C CA . ALA A 1 237 ? 15.670 2.825 -7.277 1.00 80.75 237 ALA A CA 1
ATOM 1928 C C . ALA A 1 237 ? 16.666 2.273 -6.266 1.00 80.75 237 ALA A C 1
ATOM 1930 O O . ALA A 1 237 ? 17.850 2.142 -6.564 1.00 80.75 237 ALA A O 1
ATOM 1931 N N . GLU A 1 238 ? 16.170 1.938 -5.084 1.00 73.75 238 GLU A N 1
ATOM 1932 C CA . GLU A 1 238 ? 16.999 1.437 -3.998 1.00 73.75 238 GLU A CA 1
ATOM 1933 C C . GLU A 1 238 ? 16.445 0.097 -3.529 1.00 73.75 238 GLU A C 1
ATOM 1935 O O . GLU A 1 238 ? 15.238 -0.039 -3.308 1.00 73.75 238 GLU A O 1
ATOM 1940 N N . ALA A 1 239 ? 17.309 -0.907 -3.420 1.00 69.12 239 ALA A N 1
ATOM 1941 C CA . ALA A 1 239 ? 16.950 -2.144 -2.751 1.00 69.12 239 ALA A CA 1
ATOM 1942 C C . ALA A 1 239 ? 16.772 -1.893 -1.251 1.00 69.12 239 ALA A C 1
ATOM 1944 O O . ALA A 1 239 ? 17.419 -1.026 -0.670 1.00 69.12 239 ALA A O 1
ATOM 1945 N N . VAL A 1 240 ? 15.918 -2.674 -0.600 1.00 62.22 240 VAL A N 1
ATOM 1946 C CA . VAL A 1 240 ? 15.859 -2.656 0.861 1.00 62.22 240 VAL A CA 1
ATOM 1947 C C . VAL A 1 240 ? 17.070 -3.437 1.363 1.00 62.22 240 VAL A C 1
ATOM 1949 O O . VAL A 1 240 ? 17.041 -4.664 1.359 1.00 62.22 240 VAL A O 1
ATOM 1952 N N . ASP A 1 241 ? 18.152 -2.750 1.727 1.00 55.34 241 ASP A N 1
ATOM 1953 C CA . ASP A 1 241 ? 19.349 -3.412 2.246 1.00 55.34 241 ASP A CA 1
ATOM 1954 C C . ASP A 1 241 ? 19.077 -3.999 3.649 1.00 55.34 241 ASP A C 1
ATOM 1956 O O . ASP A 1 241 ? 18.771 -3.242 4.576 1.00 55.34 241 ASP A O 1
ATOM 1960 N N . PRO A 1 242 ? 19.165 -5.331 3.843 1.00 46.34 242 PRO A N 1
ATOM 1961 C CA . PRO A 1 242 ? 19.090 -5.932 5.171 1.00 46.34 242 PRO A CA 1
ATOM 1962 C C . PRO A 1 242 ? 20.330 -5.645 6.044 1.00 46.34 242 PRO A C 1
ATOM 1964 O O . PRO A 1 242 ? 20.249 -5.846 7.254 1.00 46.34 242 PRO A O 1
ATOM 1967 N N . ALA A 1 243 ? 21.453 -5.188 5.469 1.00 41.47 243 ALA A N 1
ATOM 1968 C CA . ALA A 1 243 ? 22.768 -5.100 6.114 1.00 41.47 243 ALA A CA 1
ATOM 1969 C C . ALA A 1 243 ? 23.221 -3.686 6.541 1.00 41.47 243 ALA A C 1
ATOM 1971 O O . ALA A 1 243 ? 24.221 -3.568 7.241 1.00 41.47 243 ALA A O 1
ATOM 1972 N N . GLU A 1 244 ? 22.481 -2.609 6.245 1.00 43.84 244 GLU A N 1
ATOM 1973 C CA . GLU A 1 244 ? 22.756 -1.279 6.844 1.00 43.84 244 GLU A CA 1
ATOM 1974 C C . GLU A 1 244 ? 22.369 -1.188 8.340 1.00 43.84 244 GLU A C 1
ATOM 1976 O O . GLU A 1 244 ? 22.347 -0.117 8.957 1.00 43.84 244 GLU A O 1
ATOM 1981 N N . ALA A 1 245 ? 22.061 -2.325 8.959 1.00 39.94 245 ALA A N 1
ATOM 1982 C CA . ALA A 1 245 ? 21.905 -2.460 10.387 1.00 39.94 245 ALA A CA 1
ATOM 1983 C C . ALA A 1 245 ? 22.951 -3.434 10.916 1.00 39.94 245 ALA A C 1
ATOM 1985 O O . ALA A 1 245 ? 22.998 -4.574 10.468 1.00 39.94 245 ALA A O 1
ATOM 1986 N N . VAL A 1 246 ? 23.680 -2.984 11.940 1.00 37.78 246 VAL A N 1
ATOM 1987 C CA . VAL A 1 246 ? 24.695 -3.706 12.719 1.00 37.78 246 VAL A CA 1
ATOM 1988 C C . VAL A 1 246 ? 26.130 -3.470 12.223 1.00 37.78 246 VAL A C 1
ATOM 1990 O O . VAL A 1 246 ? 26.576 -4.000 11.210 1.00 37.78 246 VAL A O 1
ATOM 1993 N N . ASP A 1 247 ? 26.871 -2.670 13.001 1.00 38.16 247 ASP A N 1
ATOM 1994 C CA . ASP A 1 247 ? 28.330 -2.782 13.094 1.00 38.16 247 ASP A CA 1
ATOM 1995 C C . ASP A 1 247 ? 28.657 -4.268 13.327 1.00 38.16 247 ASP A C 1
ATOM 1997 O O . ASP A 1 247 ? 28.087 -4.840 14.257 1.00 38.16 247 ASP A O 1
ATOM 2001 N N . PRO A 1 248 ? 29.523 -4.920 12.531 1.00 40.09 248 PRO A N 1
ATOM 2002 C CA . PRO A 1 248 ? 29.868 -6.335 12.690 1.00 40.09 248 PRO A CA 1
ATOM 2003 C C . PRO A 1 248 ? 30.229 -6.757 14.126 1.00 40.09 248 PRO A C 1
ATOM 2005 O O . PRO A 1 248 ? 30.143 -7.940 14.452 1.00 40.09 248 PRO A O 1
ATOM 2008 N N . ALA A 1 249 ? 30.610 -5.810 14.991 1.00 46.38 249 ALA A N 1
ATOM 2009 C CA . ALA A 1 249 ? 30.868 -6.031 16.411 1.00 46.38 249 ALA A CA 1
ATOM 2010 C C . ALA A 1 249 ? 29.611 -6.213 17.301 1.00 46.38 249 ALA A C 1
ATOM 2012 O O . ALA A 1 249 ? 29.734 -6.740 18.405 1.00 46.38 249 ALA A O 1
ATOM 2013 N N . GLU A 1 250 ? 28.414 -5.813 16.855 1.00 41.72 250 GLU A N 1
ATOM 2014 C CA . GLU A 1 250 ? 27.148 -5.865 17.617 1.00 41.72 250 GLU A CA 1
ATOM 2015 C C . GLU A 1 250 ? 26.158 -6.939 17.113 1.00 41.72 250 GLU A C 1
ATOM 2017 O O . GLU A 1 250 ? 25.000 -6.980 17.538 1.00 41.72 250 GLU A O 1
ATOM 2022 N N . ALA A 1 251 ? 26.585 -7.847 16.229 1.00 40.84 251 ALA A N 1
ATOM 2023 C CA . ALA A 1 251 ? 25.763 -8.971 15.775 1.00 40.84 251 ALA A CA 1
ATOM 2024 C C . ALA A 1 251 ? 25.623 -10.026 16.887 1.00 40.84 251 ALA A C 1
ATOM 2026 O O . ALA A 1 251 ? 26.358 -11.009 16.939 1.00 40.84 251 ALA A O 1
ATOM 2027 N N . VAL A 1 252 ? 24.684 -9.801 17.809 1.00 40.94 252 VAL A N 1
ATOM 2028 C CA . VAL A 1 252 ? 24.485 -10.655 18.993 1.00 40.94 252 VAL A CA 1
ATOM 2029 C C . VAL A 1 252 ? 23.668 -11.922 18.702 1.00 40.94 252 VAL A C 1
ATOM 2031 O O . VAL A 1 252 ? 23.645 -12.811 19.546 1.00 40.94 252 VAL A O 1
ATOM 2034 N N . ASP A 1 253 ? 23.060 -12.098 17.525 1.00 41.28 253 ASP A N 1
ATOM 2035 C CA . ASP A 1 253 ? 22.374 -13.366 17.244 1.00 41.28 253 ASP A CA 1
ATOM 2036 C C . ASP A 1 253 ? 22.331 -13.743 15.749 1.00 41.28 253 ASP A C 1
ATOM 2038 O O . ASP A 1 253 ? 21.584 -13.132 14.980 1.00 41.28 253 ASP A O 1
ATOM 2042 N N . PRO A 1 254 ? 23.080 -14.773 15.306 1.00 41.03 254 PRO A N 1
ATOM 2043 C CA . PRO A 1 254 ? 22.963 -15.329 13.958 1.00 41.03 254 PRO A CA 1
ATOM 2044 C C . PRO A 1 254 ? 21.629 -16.063 13.706 1.00 41.03 254 PRO A C 1
ATOM 2046 O O . PRO A 1 254 ? 21.398 -16.517 12.587 1.00 41.03 254 PRO A O 1
ATOM 2049 N N . ALA A 1 255 ? 20.744 -16.177 14.706 1.00 39.72 255 ALA A N 1
ATOM 2050 C CA . ALA A 1 255 ? 19.370 -16.653 14.540 1.00 39.72 255 ALA A CA 1
ATOM 2051 C C . ALA A 1 255 ? 18.361 -15.542 14.183 1.00 39.72 255 ALA A C 1
ATOM 2053 O O . ALA A 1 255 ? 17.172 -15.834 14.024 1.00 39.72 255 ALA A O 1
ATOM 2054 N N . ALA A 1 256 ? 18.796 -14.282 14.046 1.00 43.97 256 ALA A N 1
ATOM 2055 C CA . ALA A 1 256 ? 17.934 -13.200 13.582 1.00 43.97 256 ALA A CA 1
ATOM 2056 C C . ALA A 1 256 ? 17.413 -13.509 12.167 1.00 43.97 256 ALA A C 1
ATOM 2058 O O . ALA A 1 256 ? 18.180 -13.618 11.211 1.00 43.97 256 ALA A O 1
ATOM 2059 N N . ASP A 1 257 ? 16.094 -13.681 12.062 1.00 42.22 257 ASP A N 1
ATOM 2060 C CA . ASP A 1 257 ? 15.393 -14.061 10.839 1.00 42.22 257 ASP A CA 1
ATOM 2061 C C . ASP A 1 257 ? 15.783 -13.124 9.672 1.00 42.22 257 ASP A C 1
ATOM 2063 O O . ASP A 1 257 ? 15.473 -11.925 9.721 1.00 42.22 257 ASP A O 1
ATOM 2067 N N . PRO A 1 258 ? 16.432 -13.632 8.602 1.00 38.31 258 PRO A N 1
ATOM 2068 C CA . PRO A 1 258 ? 16.788 -12.834 7.427 1.00 38.31 258 PRO A CA 1
ATOM 2069 C C . PRO A 1 258 ? 15.558 -12.257 6.699 1.00 38.31 258 PRO A C 1
ATOM 2071 O O . PRO A 1 258 ? 15.708 -11.465 5.770 1.00 38.31 258 PRO A O 1
ATOM 2074 N N . ALA A 1 259 ? 14.340 -12.625 7.118 1.00 39.19 259 ALA A N 1
ATOM 2075 C CA . ALA A 1 259 ? 13.079 -12.069 6.646 1.00 39.19 259 ALA A CA 1
ATOM 2076 C C . ALA A 1 259 ? 12.604 -10.803 7.393 1.00 39.19 259 ALA A C 1
ATOM 2078 O O . ALA A 1 259 ? 11.489 -10.341 7.135 1.00 39.19 259 ALA A O 1
ATOM 2079 N N . SER A 1 260 ? 13.383 -10.215 8.311 1.00 44.06 260 SER A N 1
ATOM 2080 C CA . SER A 1 260 ? 12.997 -8.928 8.910 1.00 44.06 260 SER A CA 1
ATOM 2081 C C . SER A 1 260 ? 13.278 -7.769 7.936 1.00 44.06 260 SER A C 1
ATOM 2083 O O . SER A 1 260 ? 14.409 -7.545 7.517 1.00 44.06 260 SER A O 1
ATOM 2085 N N . PHE A 1 261 ? 12.222 -7.035 7.555 1.00 41.06 261 PHE A N 1
ATOM 2086 C CA . PHE A 1 261 ? 12.244 -5.880 6.634 1.00 41.06 261 PHE A CA 1
ATOM 2087 C C . PHE A 1 261 ? 13.283 -4.811 7.025 1.00 41.06 261 PHE A C 1
ATOM 2089 O O . PHE A 1 261 ? 13.792 -4.082 6.179 1.00 41.06 261 PHE A O 1
ATOM 2096 N N . SER A 1 262 ? 13.572 -4.723 8.322 1.00 43.97 262 SER A N 1
ATOM 2097 C CA . SER A 1 262 ? 14.689 -4.024 8.946 1.00 43.97 262 SER A CA 1
ATOM 2098 C C . SER A 1 262 ? 14.560 -4.231 10.458 1.00 43.97 262 SER A C 1
ATOM 2100 O O . SER A 1 262 ? 13.430 -4.159 10.954 1.00 43.97 262 SER A O 1
ATOM 2102 N N . PRO A 1 263 ? 15.650 -4.353 11.235 1.00 42.44 263 PRO A N 1
ATOM 2103 C CA . PRO A 1 263 ? 15.568 -4.294 12.697 1.00 42.44 263 PRO A CA 1
ATOM 2104 C C . PRO A 1 263 ? 15.060 -2.936 13.223 1.00 42.44 263 PRO A C 1
ATOM 2106 O O . PRO A 1 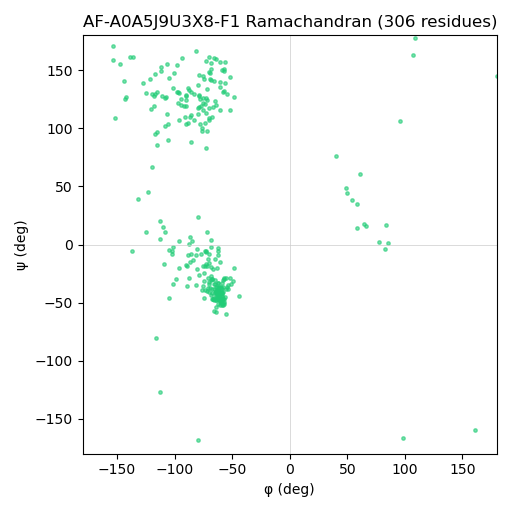263 ? 14.789 -2.821 14.418 1.00 42.44 263 PRO A O 1
ATOM 2109 N N . TYR A 1 264 ? 14.931 -1.918 12.357 1.00 41.31 264 TYR A N 1
ATOM 2110 C CA . TYR A 1 264 ? 14.410 -0.580 12.663 1.00 41.31 264 TYR A CA 1
ATOM 2111 C C . TYR A 1 264 ? 12.891 -0.438 12.473 1.00 41.31 264 TYR A C 1
ATOM 2113 O O . TYR A 1 264 ? 12.296 0.502 12.998 1.00 41.31 264 TYR A O 1
ATOM 2121 N N . PHE A 1 265 ? 12.254 -1.354 11.737 1.00 48.97 265 PHE A N 1
ATOM 2122 C CA . PHE A 1 265 ? 10.809 -1.340 11.458 1.00 48.97 265 PHE A CA 1
ATOM 2123 C C . PHE A 1 265 ? 10.072 -2.504 12.134 1.00 48.97 265 PHE A C 1
ATOM 2125 O O . PHE A 1 265 ? 8.964 -2.864 11.736 1.00 48.97 265 PHE A O 1
ATOM 2132 N N . THR A 1 266 ? 10.674 -3.100 13.164 1.00 44.91 266 THR A N 1
ATOM 2133 C CA . THR A 1 266 ? 10.041 -4.153 13.960 1.00 44.91 266 THR A CA 1
ATOM 2134 C C . THR A 1 266 ? 9.059 -3.565 14.979 1.00 44.91 266 THR A C 1
ATOM 2136 O O . THR A 1 266 ? 9.328 -2.554 15.628 1.00 44.91 266 THR A O 1
ATOM 2139 N N . ASP A 1 267 ? 7.901 -4.218 15.081 1.00 59.91 267 ASP A N 1
ATOM 2140 C CA . ASP A 1 267 ? 6.837 -4.032 16.071 1.00 59.91 267 ASP A CA 1
ATOM 2141 C C . ASP A 1 267 ? 6.153 -2.658 16.132 1.00 59.91 267 ASP A C 1
ATOM 2143 O O . ASP A 1 267 ? 6.061 -2.013 17.177 1.00 59.91 267 ASP A O 1
ATOM 2147 N N . TRP A 1 268 ? 5.525 -2.253 15.018 1.00 58.38 268 TRP A N 1
ATOM 2148 C CA . TRP A 1 268 ? 4.500 -1.190 15.006 1.00 58.38 268 TRP A CA 1
ATOM 2149 C C . TRP A 1 268 ? 3.499 -1.326 16.165 1.00 58.38 268 TRP A C 1
ATOM 2151 O O . TRP A 1 268 ? 3.193 -0.347 16.842 1.00 58.38 268 TRP A O 1
ATOM 2161 N N . MET A 1 269 ? 3.030 -2.549 16.427 1.00 56.84 269 MET A N 1
ATOM 2162 C CA . MET A 1 269 ? 2.100 -2.827 17.520 1.00 56.84 269 MET A CA 1
ATOM 2163 C C . MET A 1 269 ? 2.693 -2.521 18.894 1.00 56.84 269 MET A C 1
ATOM 2165 O O . MET A 1 269 ? 1.986 -1.967 19.734 1.00 56.84 269 MET A O 1
ATOM 2169 N N . ASP A 1 270 ? 3.962 -2.837 19.139 1.00 56.62 270 ASP A N 1
ATOM 2170 C CA . ASP A 1 270 ? 4.580 -2.561 20.435 1.00 56.62 270 ASP A CA 1
ATOM 2171 C C . ASP A 1 270 ? 4.908 -1.077 20.592 1.00 56.62 270 ASP A C 1
ATOM 2173 O O . ASP A 1 270 ? 4.638 -0.511 21.651 1.00 56.62 270 ASP A O 1
ATOM 2177 N N . ASN A 1 271 ? 5.318 -0.401 19.515 1.00 54.44 271 ASN A N 1
ATOM 2178 C CA . ASN A 1 271 ? 5.438 1.058 19.486 1.00 54.44 271 ASN A CA 1
ATOM 2179 C C . ASN A 1 271 ? 4.094 1.744 19.796 1.00 54.44 271 ASN A C 1
ATOM 2181 O O . ASN A 1 271 ? 4.035 2.656 20.623 1.00 54.44 271 ASN A O 1
ATOM 2185 N N . CYS A 1 272 ? 2.986 1.274 19.211 1.00 51.06 272 CYS A N 1
ATOM 2186 C CA . CYS A 1 272 ? 1.647 1.760 19.543 1.00 51.06 272 CYS A CA 1
ATOM 2187 C C . CYS A 1 272 ? 1.263 1.470 21.001 1.00 51.06 272 CYS A C 1
ATOM 2189 O O . CYS A 1 272 ? 0.722 2.356 21.659 1.00 51.06 272 CYS A O 1
ATOM 2191 N N . LYS A 1 273 ? 1.552 0.275 21.537 1.00 51.41 273 LYS A N 1
ATOM 2192 C CA . LYS A 1 273 ? 1.277 -0.064 22.947 1.00 51.41 273 LYS A CA 1
ATOM 2193 C C . LYS A 1 273 ? 2.051 0.841 23.909 1.00 51.41 273 LYS A C 1
ATOM 2195 O O . LYS A 1 273 ? 1.456 1.316 24.871 1.00 51.41 273 LYS A O 1
ATOM 2200 N N . ILE A 1 274 ? 3.334 1.101 23.650 1.00 45.22 274 ILE A N 1
ATOM 2201 C CA . ILE A 1 274 ? 4.175 1.997 24.464 1.00 45.22 274 ILE A CA 1
ATOM 2202 C C . ILE A 1 274 ? 3.593 3.418 24.455 1.00 45.22 274 ILE A C 1
ATOM 2204 O O . ILE A 1 274 ? 3.379 4.013 25.512 1.00 45.22 274 ILE A O 1
ATOM 2208 N N . LEU A 1 275 ? 3.246 3.931 23.268 1.00 42.12 275 LEU A N 1
ATOM 2209 C CA . LEU A 1 275 ? 2.654 5.263 23.111 1.00 42.12 275 LEU A CA 1
ATOM 2210 C C . LEU A 1 275 ? 1.279 5.384 23.788 1.00 42.12 275 LEU A C 1
ATOM 2212 O O . LEU A 1 275 ? 0.999 6.399 24.423 1.00 42.12 275 LEU A O 1
ATOM 2216 N N . LEU A 1 276 ? 0.430 4.356 23.691 1.00 41.00 276 LEU A N 1
ATOM 2217 C CA . LEU A 1 276 ? -0.905 4.333 24.304 1.00 41.00 276 LEU A CA 1
ATOM 2218 C C . LEU A 1 276 ? -0.864 4.215 25.833 1.00 41.00 276 LEU A C 1
ATOM 2220 O O . LEU A 1 276 ? -1.767 4.716 26.499 1.00 41.00 276 LEU A O 1
ATOM 2224 N N . LYS A 1 277 ? 0.174 3.589 26.400 1.00 46.34 277 LYS A N 1
ATOM 2225 C CA . LYS A 1 277 ? 0.376 3.508 27.855 1.00 46.34 277 LYS A CA 1
ATOM 2226 C C . LYS A 1 277 ? 0.913 4.805 28.469 1.00 46.34 277 LYS A C 1
ATOM 2228 O O . LYS A 1 277 ? 0.990 4.902 29.690 1.00 46.34 277 LYS A O 1
ATOM 2233 N N . GLY A 1 278 ? 1.304 5.792 27.655 1.00 33.25 278 GLY A N 1
ATOM 2234 C CA . GLY A 1 278 ? 1.974 7.001 28.147 1.00 33.25 278 GLY A CA 1
ATOM 2235 C C . GLY A 1 278 ? 3.344 6.711 28.772 1.00 33.25 278 GLY A C 1
ATOM 2236 O O . GLY A 1 278 ? 3.882 7.535 29.509 1.00 33.25 278 GLY A O 1
ATOM 2237 N N . GLU A 1 279 ? 3.917 5.537 28.495 1.00 34.44 279 GLU A N 1
ATOM 2238 C CA . GLU A 1 279 ? 5.228 5.148 28.993 1.00 34.44 279 GLU A CA 1
ATOM 2239 C C . GLU A 1 279 ? 6.286 5.900 28.174 1.00 34.44 279 GLU A C 1
ATOM 2241 O O . GLU A 1 279 ? 6.626 5.542 27.052 1.00 34.44 279 GLU A O 1
ATOM 2246 N N . HIS A 1 280 ? 6.814 6.987 28.744 1.00 36.62 280 HIS A N 1
ATOM 2247 C CA . HIS A 1 280 ? 7.850 7.843 28.144 1.00 36.62 280 HIS A CA 1
ATOM 2248 C C . HIS A 1 280 ? 9.189 7.137 27.868 1.00 36.62 280 HIS A C 1
ATOM 2250 O O . HIS A 1 280 ? 10.124 7.758 27.364 1.00 36.62 280 HIS A O 1
ATOM 2256 N N . LYS A 1 281 ? 9.313 5.862 28.235 1.00 36.66 281 LYS A N 1
ATOM 2257 C CA . LYS A 1 281 ? 10.540 5.087 28.102 1.00 36.66 281 LYS A CA 1
ATOM 2258 C C . LYS A 1 281 ? 10.383 4.111 26.949 1.00 36.66 281 LYS A C 1
ATOM 2260 O O . LYS A 1 281 ? 9.963 2.975 27.124 1.00 36.66 281 LYS A O 1
ATOM 2265 N N . VAL A 1 282 ? 10.763 4.583 25.769 1.00 39.66 282 VAL A N 1
ATOM 2266 C CA . VAL A 1 282 ? 11.235 3.696 24.705 1.00 39.66 282 VAL A CA 1
ATOM 2267 C C . VAL A 1 282 ? 12.425 2.926 25.287 1.00 39.66 282 VAL A C 1
ATOM 2269 O O . VAL A 1 282 ? 13.274 3.541 25.943 1.00 39.66 282 VAL A O 1
ATOM 2272 N N . SER A 1 283 ? 12.473 1.598 25.138 1.00 41.25 283 SER A N 1
ATOM 2273 C CA . SER A 1 283 ? 13.630 0.843 25.631 1.00 41.25 283 SER A CA 1
ATOM 2274 C C . SER A 1 283 ? 14.902 1.383 24.976 1.00 41.25 283 SER A C 1
ATOM 2276 O O . SER A 1 283 ? 14.870 1.889 23.850 1.00 41.25 283 SER A O 1
ATOM 2278 N N . LYS A 1 284 ? 16.028 1.306 25.688 1.00 39.97 284 LYS A N 1
ATOM 2279 C CA . LYS A 1 284 ? 17.311 1.816 25.196 1.00 39.97 284 LYS A CA 1
ATOM 2280 C C . LYS A 1 284 ? 17.657 1.221 23.823 1.00 39.97 284 LYS A C 1
ATOM 2282 O O . LYS A 1 284 ? 18.127 1.966 22.970 1.00 39.97 284 LYS A O 1
ATOM 2287 N N . GLU A 1 285 ? 17.328 -0.051 23.571 1.00 44.47 285 GLU A N 1
ATOM 2288 C CA . GLU A 1 285 ? 17.519 -0.666 22.252 1.00 44.47 285 GLU A CA 1
ATOM 2289 C C . GLU A 1 285 ? 16.625 -0.062 21.159 1.00 44.47 285 GLU A C 1
ATOM 2291 O O . GLU A 1 285 ? 17.116 0.247 20.076 1.00 44.47 285 GLU A O 1
ATOM 2296 N N . VAL A 1 286 ? 15.320 0.128 21.407 1.00 43.81 286 VAL A N 1
ATOM 2297 C CA . VAL A 1 286 ? 14.400 0.714 20.406 1.00 43.81 286 VAL A CA 1
ATOM 2298 C C . VAL A 1 286 ? 14.776 2.173 20.123 1.00 43.81 286 VAL A C 1
ATOM 2300 O O . VAL A 1 286 ? 14.705 2.634 18.985 1.00 43.81 286 VAL A O 1
ATOM 2303 N N . TYR A 1 287 ? 15.258 2.880 21.146 1.00 41.44 287 TYR A N 1
ATOM 2304 C CA . TYR A 1 287 ? 15.782 4.234 21.040 1.00 41.44 287 TYR A CA 1
ATOM 2305 C C . TYR A 1 287 ? 17.035 4.286 20.154 1.00 41.44 287 TYR A C 1
ATOM 2307 O O . TYR A 1 287 ? 17.034 5.003 19.158 1.00 41.44 287 TYR A O 1
ATOM 2315 N N . GLN A 1 288 ? 18.057 3.470 20.446 1.00 42.38 288 GLN A N 1
ATOM 2316 C CA . GLN A 1 288 ? 19.304 3.372 19.669 1.00 42.38 288 GLN A CA 1
ATOM 2317 C C . GLN A 1 288 ? 19.066 3.003 18.197 1.00 42.38 288 GLN A C 1
ATOM 2319 O O . GLN A 1 288 ? 19.710 3.551 17.303 1.00 42.38 288 GLN A O 1
ATOM 2324 N N . LYS A 1 289 ? 18.078 2.145 17.941 1.00 45.72 289 LYS A N 1
ATOM 2325 C CA . LYS A 1 289 ? 17.644 1.757 16.595 1.00 45.72 289 LYS A CA 1
ATOM 2326 C C . LYS A 1 289 ? 17.046 2.927 15.804 1.00 45.72 289 LYS A C 1
ATOM 2328 O O . LYS A 1 289 ? 17.373 3.128 14.637 1.00 45.72 289 LYS A O 1
ATOM 2333 N N . LEU A 1 290 ? 16.225 3.762 16.439 1.00 43.38 290 LEU A N 1
ATOM 2334 C CA . LEU A 1 290 ? 15.680 4.969 15.806 1.00 43.38 290 LEU A CA 1
ATOM 2335 C C . LEU A 1 290 ? 16.769 6.027 15.522 1.00 43.38 290 LEU A C 1
ATOM 2337 O O . LEU A 1 290 ? 16.664 6.754 14.533 1.00 43.38 290 LEU A O 1
ATOM 2341 N N . LEU A 1 291 ? 17.834 6.080 16.333 1.00 40.22 291 LEU A N 1
ATOM 2342 C CA . LEU A 1 291 ? 18.967 7.008 16.166 1.00 40.22 291 LEU A CA 1
ATOM 2343 C C . LEU A 1 291 ? 19.787 6.740 14.905 1.00 40.22 291 LEU A C 1
ATOM 2345 O O . LEU A 1 291 ? 20.090 7.650 14.129 1.00 40.22 291 LEU A O 1
ATOM 2349 N N . GLN A 1 292 ? 20.123 5.469 14.687 1.00 43.84 292 GLN A N 1
ATOM 2350 C CA . GLN A 1 292 ? 20.857 5.019 13.503 1.00 43.84 292 GLN A CA 1
ATOM 2351 C C . GLN A 1 292 ? 20.072 5.347 12.223 1.00 43.84 292 GLN A C 1
ATOM 2353 O O . GLN A 1 292 ? 20.644 5.792 11.229 1.00 43.84 292 GLN A O 1
ATOM 2358 N N . HIS A 1 293 ? 18.742 5.245 12.277 1.00 46.22 293 HIS A N 1
ATOM 2359 C CA . HIS A 1 293 ? 17.868 5.506 11.140 1.00 46.22 293 HIS A CA 1
ATOM 2360 C C . HIS A 1 293 ? 17.838 6.979 10.703 1.00 46.22 293 HIS A C 1
ATOM 2362 O O . HIS A 1 293 ? 17.814 7.285 9.510 1.00 46.22 293 HIS A O 1
ATOM 2368 N N . VAL A 1 294 ? 17.870 7.914 11.653 1.00 40.50 294 VAL A N 1
ATOM 2369 C CA . VAL A 1 294 ? 17.872 9.342 11.320 1.00 40.50 294 VAL A CA 1
ATOM 2370 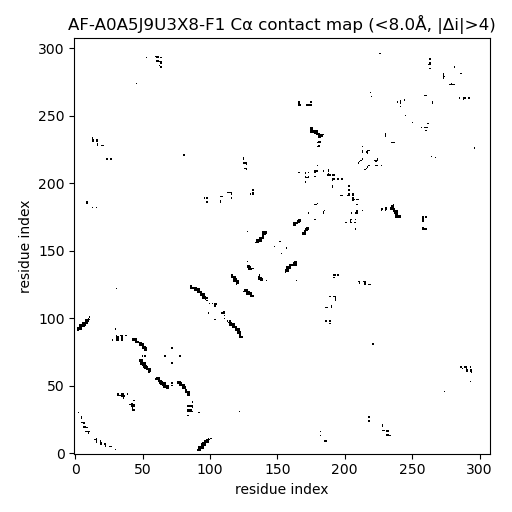C C . VAL A 1 294 ? 19.255 9.837 10.873 1.00 40.50 294 VAL A C 1
ATOM 2372 O O . VAL A 1 294 ? 19.351 10.763 10.064 1.00 40.50 294 VAL A O 1
ATOM 2375 N N . ALA A 1 295 ? 20.329 9.184 11.312 1.00 40.16 295 ALA A N 1
ATOM 2376 C CA . ALA A 1 295 ? 21.671 9.446 10.801 1.00 40.16 295 ALA A CA 1
ATOM 2377 C C . ALA A 1 295 ? 21.827 9.146 9.307 1.00 40.16 295 ALA A C 1
ATOM 2379 O O . ALA A 1 295 ? 22.443 9.932 8.583 1.00 40.16 295 ALA A O 1
ATOM 2380 N N . LEU A 1 296 ? 21.182 8.083 8.822 1.00 40.66 296 LEU A N 1
ATOM 2381 C CA . LEU A 1 296 ? 21.141 7.754 7.396 1.00 40.66 296 LEU A CA 1
ATOM 2382 C C . LEU A 1 296 ? 20.414 8.835 6.570 1.00 40.66 296 LEU A C 1
ATOM 2384 O O . LEU A 1 296 ? 20.863 9.187 5.482 1.00 40.66 296 LEU A O 1
ATOM 2388 N N . LEU A 1 297 ? 19.354 9.455 7.110 1.00 37.75 297 LEU A N 1
ATOM 2389 C CA . LEU A 1 297 ? 18.622 10.534 6.423 1.00 37.75 297 LEU A CA 1
ATOM 2390 C C . LEU A 1 297 ? 19.449 11.804 6.205 1.00 37.75 297 LEU A C 1
ATOM 2392 O O . LEU A 1 297 ? 19.179 12.529 5.248 1.00 37.75 297 LEU A O 1
ATOM 2396 N N . LYS A 1 298 ? 20.403 12.090 7.099 1.00 38.56 298 LYS A N 1
ATOM 2397 C CA . LYS A 1 298 ? 21.237 13.297 7.040 1.00 38.56 298 LYS A CA 1
ATOM 2398 C C . LYS A 1 298 ? 22.487 13.125 6.181 1.00 38.56 298 LYS A C 1
ATOM 2400 O O . LYS A 1 298 ? 22.912 14.099 5.566 1.00 38.56 298 LYS A O 1
ATOM 2405 N N . ARG A 1 299 ? 23.034 11.908 6.056 1.00 40.97 299 ARG A N 1
ATOM 2406 C CA . ARG A 1 299 ? 24.100 11.631 5.070 1.00 40.97 299 ARG A CA 1
ATOM 2407 C C . ARG A 1 299 ? 23.610 11.869 3.640 1.00 40.97 299 ARG A C 1
ATOM 2409 O O . ARG A 1 299 ? 24.286 12.557 2.890 1.00 40.97 299 ARG A O 1
ATOM 2416 N N . GLY A 1 300 ? 22.384 11.448 3.326 1.00 37.22 300 GLY A N 1
ATOM 2417 C CA . GLY A 1 300 ? 21.760 11.725 2.026 1.00 37.22 300 GLY A CA 1
ATOM 2418 C C . GLY A 1 300 ? 21.304 13.177 1.797 1.00 37.22 300 GLY A C 1
ATOM 2419 O O . GLY A 1 300 ? 20.824 13.475 0.710 1.00 37.22 300 GLY A O 1
ATOM 2420 N N . GLU A 1 301 ? 21.393 14.063 2.800 1.00 37.47 301 GLU A N 1
ATOM 2421 C CA . GLU A 1 301 ? 21.152 15.514 2.652 1.00 37.47 301 GLU A CA 1
ATOM 2422 C C . GLU A 1 301 ? 22.457 16.313 2.508 1.00 37.47 301 GLU A C 1
ATOM 2424 O O . GLU A 1 301 ? 22.443 17.335 1.835 1.00 37.47 301 GLU A O 1
ATOM 2429 N N . ARG A 1 302 ? 23.583 15.855 3.086 1.00 36.31 302 ARG A N 1
ATOM 2430 C CA . ARG A 1 302 ? 24.887 16.540 2.964 1.00 36.31 302 ARG A CA 1
ATOM 2431 C C . ARG A 1 302 ? 25.548 16.367 1.595 1.00 36.31 302 ARG A C 1
ATOM 2433 O O . ARG A 1 302 ? 26.204 17.292 1.143 1.00 36.31 302 ARG A O 1
ATOM 2440 N N . GLU A 1 303 ? 25.342 15.241 0.911 1.00 36.06 303 GLU A N 1
ATOM 2441 C CA . GLU A 1 303 ? 25.896 15.049 -0.443 1.00 36.06 303 GLU A CA 1
ATOM 2442 C C . GLU A 1 303 ? 25.277 15.990 -1.497 1.00 36.06 303 GLU A C 1
ATOM 2444 O O . GLU A 1 303 ? 25.907 16.251 -2.517 1.00 36.06 303 GLU A O 1
ATOM 2449 N N . ASP A 1 304 ? 24.083 16.545 -1.246 1.00 39.12 304 ASP A N 1
ATOM 2450 C CA . ASP A 1 304 ? 23.422 17.496 -2.154 1.00 39.12 304 ASP A CA 1
ATOM 2451 C C . ASP A 1 304 ? 23.856 18.964 -1.914 1.00 39.12 304 ASP A C 1
ATOM 2453 O O . ASP A 1 304 ? 23.622 19.807 -2.779 1.00 39.12 304 ASP A O 1
ATOM 2457 N N . ASP A 1 305 ? 24.494 19.281 -0.777 1.00 35.38 305 ASP A N 1
ATOM 2458 C CA . ASP A 1 305 ? 24.982 20.639 -0.467 1.00 35.38 305 ASP A CA 1
ATOM 2459 C C . ASP A 1 305 ? 26.427 20.880 -0.965 1.00 35.38 305 ASP A C 1
ATOM 2461 O O . ASP A 1 305 ? 26.817 22.031 -1.159 1.00 35.38 305 ASP A O 1
ATOM 2465 N N . ASP A 1 306 ? 27.195 19.816 -1.240 1.00 34.19 306 ASP A N 1
ATOM 2466 C CA . ASP A 1 306 ? 28.578 19.889 -1.754 1.00 34.19 306 ASP A CA 1
ATOM 2467 C C . ASP A 1 306 ? 28.679 19.747 -3.292 1.00 34.19 306 ASP A C 1
ATOM 2469 O O . ASP A 1 306 ? 29.776 19.774 -3.858 1.00 34.19 306 ASP A O 1
ATOM 2473 N N . VAL A 1 307 ? 27.544 19.631 -3.997 1.00 37.41 307 VAL A N 1
ATOM 2474 C CA . VAL A 1 307 ? 27.468 19.654 -5.471 1.00 37.41 307 VAL A CA 1
ATOM 2475 C C . VAL A 1 307 ? 26.584 20.819 -5.929 1.00 37.41 307 VAL A C 1
ATOM 2477 O O . VAL A 1 307 ? 25.505 20.636 -6.497 1.00 37.41 307 VAL A O 1
ATOM 2480 N N . ALA A 1 308 ? 27.060 22.037 -5.679 1.00 33.75 308 ALA A N 1
ATOM 2481 C CA . ALA A 1 308 ? 26.581 23.271 -6.301 1.00 33.75 308 ALA A CA 1
ATOM 2482 C C . ALA A 1 308 ? 27.765 24.123 -6.772 1.00 33.75 308 ALA A C 1
ATOM 2484 O O . ALA A 1 308 ? 28.726 24.290 -5.990 1.00 33.75 308 ALA A O 1
#

Solvent-accessible surface area (backbone atoms only — not comparable to full-atom values): 17249 Å² total; per-residue (Å²): 132,85,70,52,75,41,65,32,53,45,47,96,45,32,69,52,26,20,51,27,51,54,49,31,52,56,49,51,54,48,52,40,36,50,50,15,6,66,79,44,86,72,44,53,50,54,53,79,51,44,28,35,38,64,44,76,43,88,98,42,85,47,24,47,66,42,77,32,54,78,91,67,63,61,86,90,54,76,60,51,75,49,74,51,62,44,59,24,90,63,59,55,35,31,42,33,41,32,72,48,94,53,80,80,42,38,81,86,58,46,64,82,89,64,74,59,36,36,33,36,27,3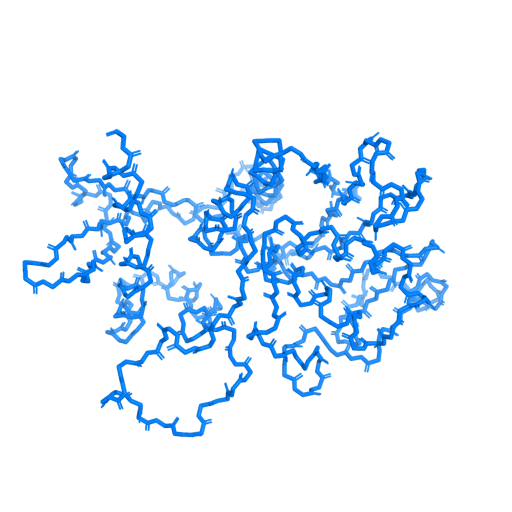4,42,49,76,42,42,60,49,35,35,48,51,97,87,25,41,36,25,28,59,72,64,83,53,81,92,77,51,54,73,68,53,41,68,73,37,47,41,74,41,100,30,32,82,45,51,41,88,71,24,38,54,51,62,45,63,73,43,43,40,26,49,61,37,53,51,50,27,48,40,40,55,67,41,48,94,80,49,54,68,67,58,48,28,47,34,49,49,47,44,36,47,75,40,27,46,14,75,73,35,65,66,54,37,51,52,42,36,48,25,14,52,72,64,38,69,44,51,40,63,68,66,89,61,64,62,86,90,66,71,83,53,94,80,62,64,90,55,52,88,33,92,71,72,64,52,68,67,56,55,49,50,38,62,74,68,67,51,89,69,67,52,71,67,62,46,54,40,54,13,56,57,53,22,57,59,50,56,72,52,52,66,64,72,76,69,121

InterPro domains:
  IPR001574 Ribosome-inactivating protein [PF00161] (83-230)
  IPR016138 Ribosome-inactivating protein, subdomain 1 [G3DSA:3.40.420.10] (16-232)
  IPR036041 Ribosome-inactivating protein superfamily [SSF56371] (92-232)